Protein 2BSY (pdb70)

CATH classification: 2.70.40.10 (+1 more: 2.70.40.10)

InterPro domains:
  IPR029054 dUTPase-like [PF00692] (120-231)
  IPR033704 dUTPase, trimeric [cd07557] (34-106)
  IPR033704 dUTPase, trimeric [cd07557] (133-216)
  IPR034745 Deoxyuridine 5'-triphosphate nucleotidohydrolase [MF_04031] (1-250)
  IPR036157 dUTPase-like superfamily [G3DSA:2.70.40.10] (5-248)
  IPR036157 dUTPase-like superfamily [G3DSA:2.70.40.10] (113-218)
  IPR036157 dUTPase-like superfamily [SSF51283] (23-115)
  IPR036157 dUTPase-like superfamily [SSF51283] (122-252)

B-factor: mean 18.12, std 8.17, range [4.65, 57.46]

Sequence (249 aa):
CPHIRYAFQNDKLLLQQASVGRLTLVNKTTILLRPMKTTTVDLGLYARPPEGHGLMLWGSTSRPVTSHVGIIDPGYTGELRLILQNQRRYNSTLRPSELKIHLAAFRYATPQMGPINHPQYPGDVGLDVSLPKDLALFPHQTVSVTLTVPPPSIPHHRPTIFGRSGLAMQGILVKPCRWRRRGGVDVSLTNFSDQTVFLNKYRRFCQLVYLHKHHLTSFYSPHSDAGVLGPRSLFRWASCTFEEVPSLAM

Foldseek 3Di:
DEAKEKAFDDPQWDFPDFPQFKTKIWGQAKDKAAFQAKDKAFGLMFIADDPQKWKWKAKDFPWQKHWAIDIGFRVDLDTDMIIMFGLDNGMDMQGTRRMMMMMGMFGWDADDDVQWAHAPDPRGFWTFGWAAFKDKAAAQDKDKDKDFDDDDDDPQWWKKKGFDDVVSNQQKGWQIATQDHRIDIIMIGRRHNDTDIDGTGRRGITIGITRNVQWDQDDDPQWAQRRHHNRTIGGGDRYGYDYDNVSRD

Structure (mmCIF, N/CA/C/O backbone):
data_2BSY
#
_entry.id   2BSY
#
_cell.length_a   56.655
_cell.length_b   55.787
_cell.length_c   81.053
_cell.angle_alpha   90.00
_cell.angle_beta   90.00
_cell.angle_gamma   90.00
#
_symmetry.space_group_name_H-M   'P 21 21 21'
#
loop_
_entity.id
_entity.type
_entity.pdbx_description
1 polymer "DEOXYURIDINE 5'-TRIPHOSPHATE NUCLEOTIDOHYDROLASE"
2 non-polymer "2'-DEOXYURIDINE 5'-MONOPHOSPHATE"
3 non-polymer 'SULFATE ION'
4 water water
#
loop_
_atom_site.group_PDB
_atom_site.id
_atom_site.type_symbol
_atom_site.label_atom_id
_atom_site.label_alt_id
_atom_site.label_comp_id
_atom_site.label_asym_id
_atom_site.label_entity_id
_atom_site.label_seq_id
_atom_site.pdbx_PDB_ins_code
_atom_site.Cartn_x
_atom_site.Cartn_y
_atom_site.Cartn_z
_atom_site.occupancy
_atom_site.B_iso_or_equiv
_atom_site.auth_seq_id
_atom_site.auth_comp_id
_atom_site.auth_asym_id
_atom_site.auth_atom_id
_atom_site.pdbx_PDB_model_num
ATOM 1 N N . CYS A 1 4 ? 0.921 17.943 6.868 1.00 34.02 4 CYS A N 1
ATOM 2 C CA . CYS A 1 4 ? 2.387 18.031 7.121 1.00 33.42 4 CYS A CA 1
ATOM 3 C C . CYS A 1 4 ? 3.117 18.273 5.809 1.00 33.25 4 CYS A C 1
ATOM 4 O O . CYS A 1 4 ? 2.989 17.484 4.873 1.00 34.28 4 CYS A O 1
ATOM 7 N N . PRO A 1 5 ? 3.913 19.341 5.756 1.00 32.89 5 PRO A N 1
ATOM 8 C CA . PRO A 1 5 ? 4.741 19.650 4.610 1.00 32.10 5 PRO A CA 1
ATOM 9 C C . PRO A 1 5 ? 6.090 18.955 4.750 1.00 29.91 5 PRO A C 1
ATOM 10 O O . PRO A 1 5 ? 6.328 18.227 5.725 1.00 31.05 5 PRO A O 1
ATOM 14 N N . HIS A 1 6 ? 6.980 19.202 3.813 1.00 26.69 6 HIS A N 1
ATOM 15 C CA . HIS A 1 6 ? 8.079 18.292 3.584 1.00 23.47 6 HIS A CA 1
ATOM 16 C C . HIS A 1 6 ? 9.053 18.201 4.743 1.00 21.59 6 HIS A C 1
ATOM 17 O O . HIS A 1 6 ? 9.311 19.174 5.421 1.00 21.52 6 HIS A O 1
ATOM 24 N N . ILE A 1 7 ? 9.599 17.001 4.924 1.00 18.59 7 ILE A N 1
ATOM 25 C CA . ILE A 1 7 ? 10.816 16.781 5.676 1.00 16.85 7 ILE A CA 1
ATOM 26 C C . ILE A 1 7 ? 11.952 16.812 4.664 1.00 15.87 7 ILE A C 1
ATOM 27 O O . ILE A 1 7 ? 11.990 15.970 3.752 1.00 16.64 7 ILE A O 1
ATOM 32 N N . ARG A 1 8 ? 12.852 17.780 4.780 1.00 16.24 8 ARG A N 1
ATOM 33 C CA . ARG A 1 8 ? 13.965 17.913 3.875 1.00 16.99 8 ARG A CA 1
ATOM 34 C C . ARG A 1 8 ? 15.073 17.038 4.425 1.00 14.75 8 ARG A C 1
ATOM 35 O O . ARG A 1 8 ? 15.302 17.022 5.642 1.00 14.73 8 ARG A O 1
ATOM 43 N N . TYR A 1 9 ? 15.742 16.280 3.568 1.00 13.93 9 TYR A N 1
ATOM 44 C CA . TYR A 1 9 ? 16.799 15.412 4.040 1.00 14.00 9 TYR A CA 1
ATOM 45 C C . TYR A 1 9 ? 17.905 15.246 3.034 1.00 13.35 9 TYR A C 1
ATOM 46 O O . TYR A 1 9 ? 17.734 15.488 1.825 1.00 13.46 9 TYR A O 1
ATOM 55 N N . ALA A 1 10 ? 19.057 14.817 3.532 1.00 11.67 10 ALA A N 1
ATOM 56 C CA . ALA A 1 10 ? 20.138 14.337 2.693 1.00 12.46 10 ALA A CA 1
ATOM 57 C C . ALA A 1 10 ? 20.676 13.062 3.256 1.00 12.50 10 ALA A C 1
ATOM 58 O O . ALA A 1 10 ? 20.666 12.860 4.465 1.00 12.83 10 ALA A O 1
ATOM 60 N N . PHE A 1 11 ? 21.144 12.185 2.384 1.00 12.97 11 PHE A N 1
ATOM 61 C CA . PHE A 1 11 ? 21.638 10.866 2.803 1.00 13.20 11 PHE A CA 1
ATOM 62 C C . PHE A 1 11 ? 22.753 10.432 1.893 1.00 15.03 11 PHE A C 1
ATOM 63 O O . PHE A 1 11 ? 22.584 10.326 0.657 1.00 16.10 11 PHE A O 1
ATOM 71 N N . GLN A 1 12 ? 23.900 10.135 2.489 1.00 15.89 12 GLN A N 1
ATOM 72 C CA . GLN A 1 12 ? 24.962 9.536 1.737 1.00 17.20 12 GLN A CA 1
ATOM 73 C C . GLN A 1 12 ? 25.790 8.660 2.688 1.00 16.39 12 GLN A C 1
ATOM 74 O O . GLN A 1 12 ? 26.391 9.153 3.64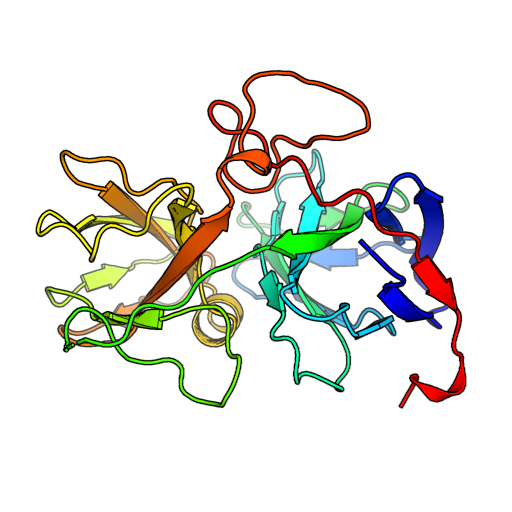2 1.00 17.85 12 GLN A O 1
ATOM 80 N N . ASN A 1 13 ? 25.765 7.365 2.438 1.00 16.34 13 ASN A N 1
ATOM 81 C CA . ASN A 1 13 ? 26.492 6.397 3.245 1.00 16.07 13 ASN A CA 1
ATOM 82 C C . ASN A 1 13 ? 26.504 5.081 2.481 1.00 16.29 13 ASN A C 1
ATOM 83 O O . ASN A 1 13 ? 25.480 4.405 2.390 1.00 16.76 13 ASN A O 1
ATOM 88 N N . ASP A 1 14 ? 27.645 4.695 1.931 1.00 17.31 14 ASP A N 1
ATOM 89 C CA . ASP A 1 14 ? 27.654 3.483 1.105 1.00 17.41 14 ASP A CA 1
ATOM 90 C C . ASP A 1 14 ? 27.563 2.181 1.907 1.00 17.08 14 ASP A C 1
ATOM 91 O O . ASP A 1 14 ? 27.457 1.112 1.314 1.00 18.71 14 ASP A O 1
ATOM 96 N N . LYS A 1 15 ? 27.574 2.256 3.250 1.00 15.91 15 LYS A N 1
ATOM 97 C CA . LYS A 1 15 ? 27.363 1.074 4.077 1.00 15.81 15 LYS A CA 1
ATOM 98 C C . LYS A 1 15 ? 25.891 0.839 4.450 1.00 13.75 15 LYS A C 1
ATOM 99 O O . LYS A 1 15 ? 25.564 -0.189 5.023 1.00 13.32 15 LYS A O 1
ATOM 105 N N . LEU A 1 16 ? 25.011 1.778 4.072 1.00 12.69 16 LEU A N 1
ATOM 106 C CA . LEU A 1 16 ? 23.583 1.667 4.356 1.00 12.00 16 LEU A CA 1
ATOM 107 C C . LEU A 1 16 ? 22.810 1.835 3.051 1.00 11.45 16 LEU A C 1
ATOM 108 O O . LEU A 1 16 ? 23.210 2.626 2.196 1.00 14.38 16 LEU A O 1
ATOM 113 N N . LEU A 1 17 ? 21.695 1.128 2.928 1.00 10.17 17 LEU A N 1
ATOM 114 C CA . LEU A 1 17 ? 20.807 1.260 1.785 1.00 11.11 17 LEU A CA 1
ATOM 115 C C . LEU A 1 17 ? 19.565 2.044 2.179 1.00 10.70 17 LEU A C 1
ATOM 116 O O . LEU A 1 17 ? 18.918 1.715 3.165 1.00 10.45 17 LEU A O 1
ATOM 121 N N . LEU A 1 18 ? 19.159 3.014 1.346 1.00 11.69 18 LEU A N 1
ATOM 122 C CA . LEU A 1 18 ? 17.836 3.598 1.473 1.00 12.40 18 LEU A CA 1
ATOM 123 C C . LEU A 1 18 ? 16.845 2.568 0.932 1.00 11.26 18 LEU A C 1
ATOM 124 O O . LEU A 1 18 ? 16.743 2.361 -0.263 1.00 13.05 18 LEU A O 1
ATOM 129 N N . GLN A 1 19 ? 16.117 1.910 1.829 1.00 9.90 19 GLN A N 1
ATOM 130 C CA . GLN A 1 19 ? 15.062 0.985 1.416 1.00 10.57 19 GLN A CA 1
ATOM 131 C C . GLN A 1 19 ? 13.916 1.758 0.784 1.00 10.23 19 GLN A C 1
ATOM 132 O O . GLN A 1 19 ? 13.442 1.408 -0.293 1.00 11.06 19 GLN A O 1
ATOM 138 N N . GLN A 1 20 ? 13.403 2.762 1.492 1.00 10.46 20 GLN A N 1
ATOM 139 C CA . GLN A 1 20 ? 12.256 3.519 0.976 1.00 11.55 20 GLN A CA 1
ATOM 140 C C . GLN A 1 20 ? 12.059 4.761 1.811 1.00 11.47 20 GLN A C 1
ATOM 141 O O . GLN A 1 20 ? 12.519 4.813 2.947 1.00 11.82 20 GLN A O 1
ATOM 151 N N . ALA A 1 21 ? 11.383 5.748 1.234 1.00 12.38 21 ALA A N 1
ATOM 152 C CA . ALA A 1 21 ? 10.895 6.924 1.954 1.00 13.63 21 ALA A CA 1
ATOM 153 C C . ALA A 1 21 ? 9.453 7.084 1.522 1.00 15.16 21 ALA A C 1
ATOM 154 O O . ALA A 1 21 ? 9.156 7.596 0.414 1.00 18.49 21 ALA A O 1
ATOM 156 N N . SER A 1 22 ? 8.582 6.520 2.335 1.00 15.66 22 SER A N 1
ATOM 157 C CA . SER A 1 22 ? 7.158 6.337 1.988 1.00 16.73 22 SER A CA 1
ATOM 158 C C . SER A 1 22 ? 6.260 6.616 3.169 1.00 16.87 22 SER A C 1
ATOM 159 O O . SER A 1 22 ? 6.601 6.345 4.315 1.00 15.67 22 SER A O 1
ATOM 162 N N . VAL A 1 23 ? 5.094 7.196 2.870 1.00 16.28 23 VAL A N 1
ATOM 163 C CA . VAL A 1 23 ? 4.114 7.541 3.882 1.00 15.91 23 VAL A CA 1
ATOM 164 C C . VAL A 1 23 ? 4.692 8.184 5.153 1.00 15.15 23 VAL A C 1
ATOM 165 O O . VAL A 1 23 ? 4.184 7.987 6.240 1.00 15.75 23 VAL A O 1
ATOM 169 N N . GLY A 1 24 ? 5.690 9.035 4.960 1.00 14.18 24 GLY A N 1
ATOM 170 C CA . GLY A 1 24 ? 6.241 9.813 6.048 1.00 13.70 24 GLY A CA 1
ATOM 171 C C . GLY A 1 24 ? 7.324 9.136 6.867 1.00 13.30 24 GLY A C 1
ATOM 172 O O . GLY A 1 24 ? 7.744 9.695 7.862 1.00 11.98 24 GLY A O 1
ATOM 173 N N . ARG A 1 25 ? 7.793 7.953 6.455 1.00 11.91 25 ARG A N 1
ATOM 174 C CA . ARG A 1 25 ? 8.881 7.273 7.178 1.00 10.78 25 ARG A CA 1
ATOM 175 C C . ARG A 1 25 ? 9.962 6.892 6.191 1.00 9.84 25 ARG A C 1
ATOM 176 O O . ARG A 1 25 ? 9.683 6.279 5.146 1.00 11.10 25 ARG A O 1
ATOM 184 N N . LEU A 1 26 ? 11.207 7.250 6.530 1.00 9.00 26 LEU A N 1
ATOM 185 C CA . LEU A 1 26 ? 12.389 6.868 5.792 1.00 9.57 26 LEU A CA 1
ATOM 186 C C . LEU A 1 26 ? 13.025 5.671 6.513 1.00 9.23 26 LEU A C 1
ATOM 187 O O . LEU A 1 26 ? 13.145 5.663 7.731 1.00 10.70 26 LEU A O 1
ATOM 192 N N . THR A 1 27 ? 13.391 4.655 5.729 1.00 8.74 27 THR A N 1
ATOM 193 C CA . THR A 1 27 ? 14.006 3.461 6.273 1.00 9.79 27 THR A CA 1
ATOM 194 C C . THR A 1 27 ? 15.285 3.123 5.577 1.00 9.82 27 THR A C 1
ATOM 195 O O . THR A 1 27 ? 15.305 3.029 4.357 1.00 10.47 27 THR A O 1
ATOM 199 N N . LEU A 1 28 ? 16.333 2.919 6.375 1.00 8.98 28 LEU A N 1
ATOM 200 C CA . LEU A 1 28 ? 17.651 2.474 5.921 1.00 9.68 28 LEU A CA 1
ATOM 201 C C . LEU A 1 28 ? 17.878 1.079 6.442 1.00 9.69 28 LEU A C 1
ATOM 202 O O . LEU A 1 28 ? 17.319 0.679 7.470 1.00 9.79 28 LEU A O 1
ATOM 207 N N . VAL A 1 29 ? 18.677 0.324 5.707 1.00 10.02 29 VAL A N 1
ATOM 208 C CA . VAL A 1 29 ? 19.085 -1.018 6.145 1.00 10.44 29 VAL A CA 1
ATOM 209 C C . VAL A 1 29 ? 20.585 -1.147 6.023 1.00 10.50 29 VAL A C 1
ATOM 210 O O . VAL A 1 29 ? 21.197 -0.534 5.181 1.00 11.26 29 VAL A O 1
ATOM 216 N N . ASN A 1 30 ? 21.189 -1.955 6.872 1.00 10.18 30 ASN A N 1
ATOM 217 C CA . ASN A 1 30 ? 22.639 -2.150 6.783 1.00 11.03 30 ASN A CA 1
ATOM 218 C C . ASN A 1 30 ? 23.043 -3.084 5.642 1.00 12.30 30 ASN A C 1
ATOM 219 O O . ASN A 1 30 ? 22.550 -4.205 5.532 1.00 13.22 30 ASN A O 1
ATOM 224 N N . LYS A 1 31 ? 23.999 -2.617 4.855 1.00 13.75 31 LYS A N 1
ATOM 225 C CA . LYS A 1 31 ? 24.556 -3.424 3.759 1.00 14.61 31 LYS A CA 1
ATOM 226 C C . LYS A 1 31 ? 25.742 -4.288 4.191 1.00 15.38 31 LYS A C 1
ATOM 227 O O . LYS A 1 31 ? 26.134 -5.213 3.454 1.00 17.47 31 LYS A O 1
ATOM 233 N N . THR A 1 32 ? 26.358 -3.929 5.314 1.00 15.63 32 THR A N 1
ATOM 234 C CA . THR A 1 32 ? 27.559 -4.608 5.811 1.00 15.98 32 THR A CA 1
ATOM 235 C C . THR A 1 32 ? 27.309 -5.090 7.223 1.00 15.64 32 THR A C 1
ATOM 236 O O . THR A 1 32 ? 26.391 -4.607 7.906 1.00 15.59 32 THR A O 1
ATOM 240 N N . THR A 1 33 ? 28.144 -6.005 7.694 1.00 16.69 33 THR A N 1
ATOM 241 C CA . THR A 1 33 ? 27.998 -6.559 9.033 1.00 16.39 33 THR A CA 1
ATOM 242 C C . THR A 1 33 ? 28.421 -5.485 10.028 1.00 16.14 33 THR A C 1
ATOM 243 O O . THR A 1 33 ? 29.460 -4.846 9.857 1.00 19.21 33 THR A O 1
ATOM 247 N N . ILE A 1 34 ? 27.622 -5.291 11.075 1.00 14.72 34 ILE A N 1
ATOM 248 C CA . ILE A 1 34 ? 27.930 -4.373 12.162 1.00 14.45 34 ILE A CA 1
ATOM 249 C C . ILE A 1 34 ? 28.179 -5.237 13.382 1.00 13.92 34 ILE A C 1
ATOM 250 O O . ILE A 1 34 ? 27.359 -6.040 13.764 1.00 14.35 34 ILE A O 1
ATOM 255 N N . LEU A 1 35 ? 29.375 -5.107 13.917 1.00 14.92 35 LEU A N 1
ATOM 256 C CA . LEU A 1 35 ? 29.797 -5.886 15.086 1.00 15.51 35 LEU A CA 1
ATOM 257 C C . LEU A 1 35 ? 29.515 -5.090 16.337 1.00 14.40 35 LEU A C 1
ATOM 258 O O . LEU A 1 35 ? 29.927 -3.928 16.456 1.00 16.54 35 LEU A O 1
ATOM 263 N N . LEU A 1 36 ? 28.842 -5.722 17.285 1.00 13.32 36 LEU A N 1
ATOM 264 C CA . LEU A 1 36 ? 28.644 -5.152 18.621 1.00 12.03 36 LEU A CA 1
ATOM 265 C C . LEU A 1 36 ? 29.451 -5.942 19.638 1.00 11.39 36 LEU A C 1
ATOM 266 O O . LEU A 1 36 ? 29.169 -7.106 19.916 1.00 11.58 36 LEU A O 1
ATOM 271 N N . ARG A 1 37 ? 30.440 -5.281 20.199 1.00 11.57 37 ARG A N 1
ATOM 272 C CA . ARG A 1 37 ? 31.226 -5.845 21.289 1.00 11.09 37 ARG A CA 1
ATOM 273 C C . ARG A 1 37 ? 30.361 -5.869 22.531 1.00 10.59 37 ARG A C 1
ATOM 274 O O . ARG A 1 37 ? 29.505 -4.989 22.700 1.00 11.74 37 ARG A O 1
ATOM 282 N N . PRO A 1 38 ? 30.557 -6.842 23.425 1.00 9.96 38 PRO A N 1
ATOM 283 C CA . PRO A 1 38 ? 29.762 -6.837 24.630 1.00 9.31 38 PRO A CA 1
ATOM 284 C C . PRO A 1 38 ? 30.242 -5.720 25.568 1.00 9.77 38 PRO A C 1
ATOM 285 O O . PRO A 1 38 ? 31.415 -5.348 25.585 1.00 10.29 38 PRO A O 1
ATOM 289 N N . MET A 1 39 ? 29.333 -5.225 26.374 1.00 10.43 39 MET A N 1
ATOM 290 C CA . MET A 1 39 ? 29.637 -4.266 27.424 1.00 11.38 39 MET A CA 1
ATOM 291 C C . MET A 1 39 ? 30.043 -2.870 26.943 1.00 10.44 39 MET A C 1
ATOM 292 O O . MET A 1 39 ? 30.521 -2.061 27.757 1.00 12.88 39 MET A O 1
ATOM 300 N N . LYS A 1 40 ? 29.849 -2.602 25.653 1.00 10.24 40 LYS A N 1
ATOM 301 C CA . LYS A 1 40 ? 30.323 -1.412 24.981 1.00 11.21 40 LYS A CA 1
ATOM 302 C C . LYS A 1 40 ? 29.212 -0.841 24.105 1.00 10.69 40 LYS A C 1
ATOM 303 O O . LYS A 1 40 ? 28.378 -1.578 23.605 1.00 11.75 40 LYS A O 1
ATOM 309 N N . THR A 1 41 ? 29.256 0.461 23.886 1.00 10.18 41 THR A N 1
ATOM 310 C CA . THR A 1 41 ? 28.344 1.106 22.965 1.00 10.24 41 THR A CA 1
ATOM 311 C C . THR A 1 41 ? 28.819 0.978 21.528 1.00 10.52 41 THR A C 1
ATOM 312 O O . THR A 1 41 ? 30.000 1.149 21.262 1.00 11.26 41 THR A O 1
ATOM 316 N N . THR A 1 42 ? 27.876 0.719 20.619 1.00 10.20 42 THR A N 1
ATOM 317 C CA . THR A 1 42 ? 28.133 0.767 19.191 1.00 10.75 42 THR A CA 1
ATOM 318 C C . THR A 1 42 ? 27.308 1.895 18.593 1.00 10.78 42 THR A C 1
ATOM 319 O O . THR A 1 42 ? 26.109 1.894 18.718 1.00 11.94 42 THR A O 1
ATOM 323 N N . THR A 1 43 ? 27.979 2.844 17.943 1.00 10.50 43 THR A N 1
ATOM 324 C CA . THR A 1 43 ? 27.297 3.954 17.307 1.00 12.30 43 THR A CA 1
ATOM 325 C C . THR A 1 43 ? 27.396 3.792 15.787 1.00 12.36 43 THR A C 1
ATOM 326 O O . THR A 1 43 ? 28.484 3.444 15.238 1.00 16.20 43 THR A O 1
ATOM 332 N N . VAL A 1 44 ? 26.283 4.010 15.111 1.00 10.85 44 VAL A N 1
ATOM 333 C CA . VAL A 1 44 ? 26.274 3.986 13.660 1.00 11.63 44 VAL A CA 1
ATOM 334 C C . VAL A 1 44 ? 26.112 5.440 13.201 1.00 11.15 44 VAL A C 1
ATOM 335 O O . VAL A 1 44 ? 25.110 6.125 13.496 1.00 10.69 44 VAL A O 1
ATOM 339 N N . ASP A 1 45 ? 27.135 5.922 12.503 1.00 12.04 45 ASP A N 1
ATOM 340 C CA . ASP A 1 45 ? 27.091 7.257 11.902 1.00 12.15 45 ASP A CA 1
ATOM 341 C C . ASP A 1 45 ? 26.291 7.118 10.604 1.00 11.31 45 ASP A C 1
ATOM 342 O O . ASP A 1 45 ? 26.758 6.483 9.656 1.00 13.85 45 ASP A O 1
ATOM 347 N N . LEU A 1 46 ? 25.108 7.730 10.536 1.00 10.10 46 LEU A N 1
ATOM 348 C CA . LEU A 1 46 ? 24.163 7.390 9.473 1.00 9.90 46 LEU A CA 1
ATOM 349 C C . LEU A 1 46 ? 24.446 8.095 8.169 1.00 10.77 46 LEU A C 1
ATOM 350 O O . LEU A 1 46 ? 24.021 7.607 7.134 1.00 11.76 46 LEU A O 1
ATOM 355 N N . GLY A 1 47 ? 25.142 9.232 8.175 1.00 10.70 47 GLY A N 1
ATOM 356 C CA . GLY A 1 47 ? 25.293 9.960 6.919 1.00 10.53 47 GLY A CA 1
ATOM 357 C C . GLY A 1 47 ? 23.964 10.557 6.497 1.00 10.72 47 GLY A C 1
ATOM 358 O O . GLY A 1 47 ? 23.760 10.879 5.331 1.00 13.20 47 GLY A O 1
ATOM 359 N N . LEU A 1 48 ? 23.107 10.771 7.485 1.00 10.12 48 LEU A N 1
ATOM 360 C CA . LEU A 1 48 ? 21.745 11.240 7.310 1.00 10.73 48 LEU A CA 1
ATOM 361 C C . LEU A 1 48 ? 21.554 12.575 8.038 1.00 10.11 48 LEU A C 1
ATOM 362 O O . LEU A 1 48 ? 21.935 12.712 9.192 1.00 10.73 48 LEU A O 1
ATOM 367 N N . TYR A 1 49 ? 20.932 13.519 7.343 1.00 11.01 49 TYR A N 1
ATOM 368 C CA . TYR A 1 49 ? 20.678 14.869 7.812 1.00 11.12 49 TYR A CA 1
ATOM 369 C C . TYR A 1 49 ? 19.217 15.148 7.488 1.00 10.86 49 TYR A C 1
ATOM 370 O O . TYR A 1 49 ? 18.752 14.800 6.412 1.00 12.02 49 TYR A O 1
ATOM 379 N N . ALA A 1 50 ? 18.487 15.768 8.395 1.00 11.63 50 ALA A N 1
ATOM 380 C CA . ALA A 1 50 ? 17.097 16.047 8.164 1.00 12.74 50 ALA A CA 1
ATOM 381 C C . ALA A 1 50 ? 16.554 17.231 8.931 1.00 13.61 50 ALA A C 1
ATOM 382 O O . ALA A 1 50 ? 16.981 17.499 10.037 1.00 15.08 50 ALA A O 1
ATOM 384 N N . ARG A 1 51 ? 15.544 17.884 8.362 1.00 14.77 51 ARG A N 1
ATOM 385 C CA . ARG A 1 51 ? 14.912 19.052 8.962 1.00 17.85 51 ARG A CA 1
ATOM 386 C C . ARG A 1 51 ? 13.390 18.867 8.900 1.00 18.42 51 ARG A C 1
ATOM 387 O O . ARG A 1 51 ? 12.840 18.705 7.839 1.00 19.74 51 ARG A O 1
ATOM 395 N N . PRO A 1 52 ? 12.715 18.865 10.028 1.00 19.86 52 PRO A N 1
ATOM 396 C CA . PRO A 1 52 ? 11.250 18.715 10.019 1.00 20.41 52 PRO A CA 1
ATOM 397 C C . PRO A 1 52 ? 10.502 19.996 9.726 1.00 21.43 52 PRO A C 1
ATOM 398 O O . PRO A 1 52 ? 11.065 21.096 9.919 1.00 22.70 52 PRO A O 1
ATOM 402 N N . PRO A 1 53 ? 9.248 19.879 9.252 1.00 21.97 53 PRO A N 1
ATOM 403 C CA . PRO A 1 53 ? 8.496 21.083 9.059 1.00 22.80 53 PRO A CA 1
ATOM 404 C C . PRO A 1 53 ? 8.041 21.636 10.381 1.00 22.29 53 PRO A C 1
ATOM 405 O O . PRO A 1 53 ? 8.123 20.969 11.446 1.00 21.55 53 PRO A O 1
ATOM 409 N N . GLU A 1 54 ? 7.572 22.867 10.296 1.00 22.33 54 GLU A N 1
ATOM 410 C CA . GLU A 1 54 ? 7.078 23.619 11.431 1.00 20.95 54 GLU A CA 1
ATOM 411 C C . GLU A 1 54 ? 6.168 22.746 12.291 1.00 19.16 54 GLU A C 1
ATOM 412 O O . GLU A 1 54 ? 5.309 22.034 11.767 1.00 18.61 54 GLU A O 1
ATOM 418 N N . GLY A 1 55 ? 6.365 22.834 13.605 1.00 16.53 55 GLY A N 1
ATOM 419 C CA . GLY A 1 55 ? 5.507 22.204 14.581 1.00 16.54 55 GLY A CA 1
ATOM 420 C C . GLY A 1 55 ? 5.858 20.766 14.862 1.00 15.20 55 GLY A C 1
ATOM 421 O O . GLY A 1 55 ? 5.239 20.135 15.721 1.00 15.28 55 GLY A O 1
ATOM 422 N N . HIS A 1 56 ? 6.874 20.266 14.171 1.00 14.43 56 HIS A N 1
ATOM 423 C CA . HIS A 1 56 ? 7.237 18.829 14.297 1.00 13.35 56 HIS A CA 1
ATOM 424 C C . HIS A 1 56 ? 8.671 18.629 14.772 1.00 12.92 56 HIS A C 1
ATOM 425 O O . HIS A 1 56 ? 9.533 19.476 14.490 1.00 13.32 56 HIS A O 1
ATOM 432 N N . GLY A 1 57 ? 8.896 17.523 15.490 1.00 11.63 57 GLY A N 1
ATOM 433 C CA . GLY A 1 57 ? 10.214 16.941 15.650 1.00 10.90 57 GLY A CA 1
ATOM 434 C C . GLY A 1 57 ? 10.350 15.690 14.825 1.00 9.91 57 GLY A C 1
ATOM 435 O O . GLY A 1 57 ? 9.396 15.289 14.163 1.00 10.50 57 GLY A O 1
ATOM 436 N N . LEU A 1 58 ? 11.512 15.050 14.925 1.00 10.01 58 LEU A N 1
ATOM 437 C CA . LEU A 1 58 ? 11.733 13.756 14.270 1.00 9.55 58 LEU A CA 1
ATOM 438 C C . LEU A 1 58 ? 12.078 12.689 15.308 1.00 8.45 58 LEU A C 1
ATOM 439 O O . LEU A 1 58 ? 12.680 12.982 16.350 1.00 9.46 58 LEU A O 1
ATOM 444 N N . MET A 1 59 ? 11.659 11.478 14.994 1.00 8.99 59 MET A N 1
ATOM 445 C CA . MET A 1 59 ? 11.906 10.310 15.809 1.00 9.15 59 MET A CA 1
ATOM 446 C C . MET A 1 59 ? 12.797 9.386 14.995 1.00 8.25 59 MET A C 1
ATOM 447 O O . MET A 1 59 ? 12.497 9.100 13.844 1.00 9.62 59 MET A O 1
ATOM 455 N N . LEU A 1 60 ? 13.875 8.898 15.632 1.00 7.96 60 LEU A N 1
ATOM 456 C CA . LEU A 1 60 ? 14.875 8.024 15.031 1.00 8.14 60 LEU A CA 1
ATOM 457 C C . LEU A 1 60 ? 14.948 6.742 15.848 1.00 7.53 60 LEU A C 1
ATOM 458 O O . LEU A 1 60 ? 15.128 6.775 17.047 1.00 8.98 60 LEU A O 1
ATOM 463 N N . TRP A 1 61 ? 14.739 5.604 15.211 1.00 8.17 61 TRP A N 1
ATOM 464 C CA . TRP A 1 61 ? 14.791 4.353 15.947 1.00 8.88 61 TRP A CA 1
ATOM 465 C C . TRP A 1 61 ? 15.281 3.205 15.100 1.00 9.31 61 TRP A C 1
ATOM 466 O O . TRP A 1 61 ? 15.174 3.229 13.886 1.00 11.35 61 TRP A O 1
ATOM 477 N N . GLY A 1 62 ? 15.761 2.189 15.769 1.00 9.63 62 GLY A N 1
ATOM 478 C CA . GLY A 1 62 ? 16.238 0.978 15.087 1.00 9.21 62 GLY A CA 1
ATOM 479 C C . GLY A 1 62 ? 15.314 -0.193 15.389 1.00 10.31 62 GLY A C 1
ATOM 480 O O . GLY A 1 62 ? 14.643 -0.233 16.425 1.00 12.59 62 GLY A O 1
ATOM 481 N N . SER A 1 63 ? 15.274 -1.151 14.471 1.00 10.27 63 SER A N 1
ATOM 482 C CA . SER A 1 63 ? 14.491 -2.371 14.639 1.00 12.08 63 SER A CA 1
ATOM 483 C C . SER A 1 63 ? 15.339 -3.549 14.183 1.00 10.58 63 SER A C 1
ATOM 484 O O . SER A 1 63 ? 15.921 -3.515 13.122 1.00 11.74 63 SER A O 1
ATOM 488 N N . THR A 1 64 ? 15.379 -4.593 15.001 1.00 11.19 64 THR A N 1
ATOM 489 C CA . THR A 1 64 ? 16.071 -5.836 14.656 1.00 12.84 64 THR A CA 1
ATOM 490 C C . THR A 1 64 ? 15.502 -6.985 15.487 1.00 12.21 64 THR A C 1
ATOM 491 O O . THR A 1 64 ? 15.014 -6.758 16.583 1.00 14.57 64 THR A O 1
ATOM 495 N N . SER A 1 65 ? 15.618 -8.210 14.962 1.00 13.57 65 SER A N 1
ATOM 496 C CA . SER A 1 65 ? 15.225 -9.389 15.726 1.00 13.74 65 SER A CA 1
ATOM 497 C C . SER A 1 65 ? 16.421 -9.956 16.458 1.00 14.53 65 SER A C 1
ATOM 498 O O . SER A 1 65 ? 16.274 -10.866 17.245 1.00 16.14 65 SER A O 1
ATOM 501 N N . ARG A 1 66 ? 17.594 -9.367 16.254 1.00 13.39 66 ARG A N 1
ATOM 502 C CA . ARG A 1 66 ? 18.796 -9.800 16.949 1.00 12.52 66 ARG A CA 1
ATOM 503 C C . ARG A 1 66 ? 18.836 -9.240 18.381 1.00 12.29 66 ARG A C 1
ATOM 504 O O . ARG A 1 66 ? 18.106 -8.336 18.699 1.00 12.91 66 ARG A O 1
ATOM 518 N N . PRO A 1 67 ? 19.698 -9.774 19.243 1.00 12.37 67 PRO A N 1
ATOM 519 C CA . PRO A 1 67 ? 19.750 -9.379 20.667 1.00 11.33 67 PRO A CA 1
ATOM 520 C C . PRO A 1 67 ? 20.534 -8.047 20.885 1.00 12.09 67 PRO A C 1
ATOM 521 O O . PRO A 1 67 ? 21.571 -7.994 21.532 1.00 11.72 67 PRO A O 1
ATOM 525 N N . VAL A 1 68 ? 19.987 -7.008 20.279 1.00 11.64 68 VAL A N 1
ATOM 526 C CA . VAL A 1 68 ? 20.571 -5.669 20.251 1.00 11.55 68 VAL A CA 1
ATOM 527 C C . VAL A 1 68 ? 19.433 -4.704 20.574 1.00 11.58 68 VAL A C 1
ATOM 528 O O . VAL A 1 68 ? 18.327 -4.876 20.059 1.00 14.07 68 VAL A O 1
ATOM 532 N N . THR A 1 69 ? 19.683 -3.718 21.435 1.00 10.30 69 THR A N 1
ATOM 533 C CA . THR A 1 69 ? 18.677 -2.687 21.773 1.00 10.93 69 THR A CA 1
ATOM 534 C C . THR A 1 69 ? 19.190 -1.351 21.264 1.00 9.85 69 THR A C 1
ATOM 535 O O . THR A 1 69 ? 20.344 -1.005 21.457 1.00 10.17 69 THR A O 1
ATOM 539 N N . SER A 1 70 ? 18.324 -0.587 20.623 1.00 10.33 70 SER A N 1
ATOM 540 C CA . SER A 1 70 ? 18.747 0.698 20.146 1.00 10.17 70 SER A CA 1
ATOM 541 C C . SER A 1 70 ? 18.083 1.794 20.963 1.00 8.76 70 SER A C 1
ATOM 542 O O . SER A 1 70 ? 16.930 1.680 21.369 1.00 9.44 70 SER A O 1
ATOM 546 N N . HIS A 1 71 ? 18.854 2.854 21.204 1.00 7.04 71 HIS A N 1
ATOM 547 C CA . HIS A 1 71 ? 18.301 4.057 21.748 1.00 7.38 71 HIS A CA 1
ATOM 548 C C . HIS A 1 71 ? 17.244 4.609 20.796 1.00 7.79 71 HIS A C 1
ATOM 549 O O . HIS A 1 71 ? 17.468 4.641 19.593 1.00 8.31 71 HIS A O 1
ATOM 556 N N . VAL A 1 72 ? 16.114 5.096 21.328 1.00 7.33 72 VAL A N 1
ATOM 557 C CA . VAL A 1 72 ? 15.108 5.820 20.517 1.00 8.37 72 VAL A CA 1
ATOM 558 C C . VAL A 1 72 ? 15.431 7.293 20.644 1.00 7.82 72 VAL A C 1
ATOM 559 O O . VAL A 1 72 ? 15.411 7.854 21.740 1.00 9.22 72 VAL A O 1
ATOM 563 N N . GLY A 1 73 ? 15.781 7.920 19.527 1.00 8.43 73 GLY A N 1
ATOM 564 C CA . GLY A 1 73 ? 16.275 9.304 19.517 1.00 9.00 73 GLY A CA 1
ATOM 565 C C . GLY A 1 73 ? 15.211 10.321 19.161 1.00 8.55 73 GLY A C 1
ATOM 566 O O . GLY A 1 73 ? 14.471 10.149 18.209 1.00 9.71 73 GLY A O 1
ATOM 567 N N . ILE A 1 74 ? 15.162 11.392 19.947 1.00 9.11 74 ILE A N 1
ATOM 568 C CA . ILE A 1 74 ? 14.294 12.549 19.727 1.00 9.47 74 ILE A CA 1
ATOM 569 C C . ILE A 1 74 ? 15.201 13.591 19.074 1.00 9.35 74 ILE A C 1
ATOM 570 O O . ILE A 1 74 ? 16.197 13.981 19.647 1.00 10.34 74 ILE A O 1
ATOM 575 N N . ILE A 1 75 ? 14.833 14.016 17.869 1.00 9.97 75 ILE A N 1
ATOM 576 C CA . ILE A 1 75 ? 15.640 14.918 17.076 1.00 10.15 75 ILE A CA 1
ATOM 577 C C . ILE A 1 75 ? 14.971 16.291 17.119 1.00 11.06 75 ILE A C 1
ATOM 578 O O . ILE A 1 75 ? 13.819 16.452 16.706 1.00 11.40 75 ILE A O 1
ATOM 583 N N . ASP A 1 76 ? 15.717 17.263 17.614 1.00 11.28 76 ASP A N 1
ATOM 584 C CA . ASP A 1 76 ? 15.183 18.598 17.786 1.00 11.91 76 ASP A CA 1
ATOM 585 C C . ASP A 1 76 ? 15.125 19.326 16.465 1.00 11.99 76 ASP A C 1
ATOM 586 O O . ASP A 1 76 ? 15.963 19.120 15.592 1.00 12.13 76 ASP A O 1
ATOM 591 N N . PRO A 1 77 ? 14.118 20.192 16.314 1.00 12.58 77 PRO A N 1
ATOM 592 C CA . PRO A 1 77 ? 13.913 20.815 15.029 1.00 14.42 77 PRO A CA 1
ATOM 593 C C . PRO A 1 77 ? 15.063 21.704 14.568 1.00 14.65 77 PRO A C 1
ATOM 594 O O . PRO A 1 77 ? 15.238 21.885 13.355 1.00 16.33 77 PRO A O 1
ATOM 598 N N . GLY A 1 78 ? 15.847 22.238 15.482 1.00 13.79 78 GLY A N 1
ATOM 599 C CA . GLY A 1 78 ? 16.990 23.083 15.071 1.00 13.92 78 GLY A CA 1
ATOM 600 C C . GLY A 1 78 ? 18.272 22.296 14.780 1.00 13.13 78 GLY A C 1
ATOM 601 O O . GLY A 1 78 ? 19.318 22.864 14.434 1.00 13.81 78 GLY A O 1
ATOM 602 N N . TYR A 1 79 ? 18.214 20.973 14.914 1.00 11.77 79 TYR A N 1
ATOM 603 C CA . TYR A 1 79 ? 19.415 20.155 14.741 1.00 10.97 79 TYR A CA 1
ATOM 604 C C . TYR A 1 79 ? 19.760 20.008 13.274 1.00 11.79 79 TYR A C 1
ATOM 605 O O . TYR A 1 79 ? 19.022 19.421 12.483 1.00 13.24 79 TYR A O 1
ATOM 614 N N . THR A 1 80 ? 20.932 20.527 12.925 1.00 10.40 80 THR A N 1
ATOM 615 C CA . THR A 1 80 ? 21.439 20.473 11.558 1.00 10.21 80 THR A CA 1
ATOM 616 C C . THR A 1 80 ? 22.694 19.598 11.407 1.00 9.86 80 THR A C 1
ATOM 617 O O . THR A 1 80 ? 23.278 19.546 10.318 1.00 11.63 80 THR A O 1
ATOM 621 N N . GLY A 1 81 ? 23.052 18.854 12.461 1.00 9.11 81 GLY A N 1
ATOM 622 C CA . GLY A 1 81 ? 24.157 17.903 12.399 1.00 8.66 81 GLY A CA 1
ATOM 623 C C . GLY A 1 81 ? 23.748 16.563 11.813 1.00 8.93 81 GLY A C 1
ATOM 624 O O . GLY A 1 81 ? 22.639 16.383 11.310 1.00 9.87 81 GLY A O 1
ATOM 625 N N . GLU A 1 82 ? 24.697 15.649 11.879 1.00 8.72 82 GLU A N 1
ATOM 626 C CA . GLU A 1 82 ? 24.525 14.289 11.402 1.00 8.62 82 GLU A CA 1
ATOM 627 C C . GLU A 1 82 ? 23.737 13.466 12.399 1.00 8.72 82 GLU A C 1
ATOM 628 O O . GLU A 1 82 ? 23.944 13.601 13.580 1.00 9.75 82 GLU A O 1
ATOM 634 N N . LEU A 1 83 ? 22.842 12.604 11.925 1.00 7.90 83 LEU A N 1
ATOM 635 C CA . LEU A 1 83 ? 22.116 11.712 12.795 1.00 8.34 83 LEU A CA 1
ATOM 636 C C . LEU A 1 83 ? 22.918 10.444 13.047 1.00 7.76 83 LEU A C 1
ATOM 637 O O . LEU A 1 83 ? 23.596 9.929 12.148 1.00 8.93 83 LEU A O 1
ATOM 645 N N . ARG A 1 84 ? 22.868 9.976 14.297 1.00 8.12 84 ARG A N 1
ATOM 646 C CA . ARG A 1 84 ? 23.582 8.749 14.717 1.00 8.79 84 ARG A CA 1
ATOM 647 C C . ARG A 1 84 ? 22.592 7.812 15.420 1.00 8.50 84 ARG A C 1
ATOM 648 O O . ARG A 1 84 ? 21.718 8.286 16.143 1.00 8.18 84 ARG A O 1
ATOM 662 N N . LEU A 1 85 ? 22.787 6.497 15.222 1.00 8.49 85 LEU A N 1
ATOM 663 C CA . LEU A 1 85 ? 22.006 5.499 15.908 1.00 8.57 85 LEU A CA 1
ATOM 664 C C . LEU A 1 85 ? 22.910 4.849 16.958 1.00 8.65 85 LEU A C 1
ATOM 665 O O . LEU A 1 85 ? 24.028 4.439 16.647 1.00 10.24 85 LEU A O 1
ATOM 670 N N . ILE A 1 86 ? 22.429 4.830 18.197 1.00 7.82 86 ILE A N 1
ATOM 671 C CA . ILE A 1 86 ? 23.175 4.314 19.353 1.00 7.86 86 ILE A CA 1
ATOM 672 C C . ILE A 1 86 ? 22.639 2.936 19.714 1.00 7.78 86 ILE A C 1
ATOM 673 O O . ILE A 1 86 ? 21.475 2.788 20.029 1.00 8.52 86 ILE A O 1
ATOM 678 N N . LEU A 1 87 ? 23.523 1.945 19.683 1.00 7.88 87 LEU A N 1
ATOM 679 C CA . LEU A 1 87 ? 23.141 0.543 19.898 1.00 7.77 87 LEU A CA 1
ATOM 680 C C . LEU A 1 87 ? 23.860 -0.042 21.094 1.00 7.70 87 LEU A C 1
ATOM 681 O O . LEU A 1 87 ? 25.002 0.323 21.395 1.00 7.86 87 LEU A O 1
ATOM 686 N N . GLN A 1 88 ? 23.170 -0.974 21.750 1.00 7.60 88 GLN A N 1
ATOM 687 C CA . GLN A 1 88 ? 23.762 -1.747 22.862 1.00 8.02 88 GLN A CA 1
ATOM 688 C C . GLN A 1 88 ? 23.508 -3.234 22.649 1.00 8.84 88 GLN A C 1
ATOM 689 O O . GLN A 1 88 ? 22.501 -3.650 22.049 1.00 9.06 88 GLN A O 1
ATOM 695 N N . ASN A 1 89 ? 24.456 -4.013 23.143 1.00 8.65 89 ASN A N 1
ATOM 696 C CA . ASN A 1 89 ? 24.455 -5.475 23.024 1.00 8.96 89 ASN A CA 1
ATOM 697 C C . ASN A 1 89 ? 23.786 -6.073 24.238 1.00 8.27 89 ASN A C 1
ATOM 698 O O . ASN A 1 89 ? 24.174 -5.796 25.358 1.00 9.24 89 ASN A O 1
ATOM 703 N N . GLN A 1 90 ? 22.723 -6.865 24.032 1.00 8.50 90 GLN A N 1
ATOM 704 C CA . GLN A 1 90 ? 22.093 -7.520 25.152 1.00 9.58 90 GLN A CA 1
ATOM 705 C C . GLN A 1 90 ? 22.907 -8.691 25.710 1.00 10.51 90 GLN A C 1
ATOM 706 O O . GLN A 1 90 ? 22.619 -9.164 26.809 1.00 12.79 90 GLN A O 1
ATOM 712 N N . ARG A 1 91 ? 23.862 -9.167 24.934 1.00 10.22 91 ARG A N 1
ATOM 713 C CA . ARG A 1 91 ? 24.595 -10.375 25.309 1.00 10.84 91 ARG A CA 1
ATOM 714 C C . ARG A 1 91 ? 25.939 -10.028 25.955 1.00 10.64 91 ARG A C 1
ATOM 715 O O . ARG A 1 91 ? 26.436 -8.926 25.835 1.00 11.38 91 ARG A O 1
ATOM 729 N N . ARG A 1 92 ? 26.553 -11.041 26.561 1.00 10.34 92 ARG A N 1
ATOM 730 C CA . ARG A 1 92 ? 27.874 -10.912 27.127 1.00 10.92 92 ARG A CA 1
ATOM 731 C C . ARG A 1 92 ? 28.994 -11.411 26.197 1.00 10.26 92 ARG A C 1
ATOM 732 O O . ARG A 1 92 ? 30.157 -11.489 26.608 1.00 10.18 92 ARG A O 1
ATOM 740 N N . TYR A 1 93 ? 28.647 -11.672 24.932 1.00 10.80 93 TYR A N 1
ATOM 741 C CA . TYR A 1 93 ? 29.605 -11.986 23.889 1.00 11.21 93 TYR A CA 1
ATOM 742 C C . TYR A 1 93 ? 29.322 -11.100 22.694 1.00 10.74 93 TYR A C 1
ATOM 743 O O . TYR A 1 93 ? 28.287 -10.413 22.657 1.00 11.05 93 TYR A O 1
ATOM 759 N N . ASN A 1 94 ? 30.234 -11.091 21.732 1.00 10.85 94 ASN A N 1
ATOM 760 C CA . ASN A 1 94 ? 30.030 -10.344 20.502 1.00 11.40 94 ASN A CA 1
ATOM 761 C C . ASN A 1 94 ? 28.690 -10.741 19.887 1.00 12.05 94 ASN A C 1
ATOM 762 O O . ASN A 1 94 ? 28.343 -11.931 19.842 1.00 13.85 94 ASN A O 1
ATOM 767 N N . SER A 1 95 ? 27.940 -9.730 19.411 1.00 11.84 95 SER A N 1
ATOM 768 C CA . SER A 1 95 ? 26.736 -9.922 18.623 1.00 12.38 95 SER A CA 1
ATOM 769 C C . SER A 1 95 ? 26.907 -9.214 17.295 1.00 13.37 95 SER A C 1
ATOM 770 O O . SER A 1 95 ? 27.380 -8.104 17.250 1.00 15.95 95 SER A O 1
ATOM 773 N N . THR A 1 96 ? 26.543 -9.878 16.210 1.00 14.14 96 THR A N 1
ATOM 774 C CA . THR A 1 96 ? 26.658 -9.254 14.890 1.00 14.03 96 THR A CA 1
ATOM 775 C C . THR A 1 96 ? 25.271 -9.001 14.291 1.00 14.17 96 THR A C 1
ATOM 776 O O . THR A 1 96 ? 24.317 -9.751 14.492 1.00 16.62 96 THR A O 1
ATOM 782 N N . LEU A 1 97 ? 25.170 -7.886 13.600 1.00 12.71 97 LEU A N 1
ATOM 783 C CA . LEU A 1 97 ? 24.048 -7.605 12.735 1.00 13.04 97 LEU A CA 1
ATOM 784 C C . LEU A 1 97 ? 24.540 -7.840 11.311 1.00 13.83 97 LEU A C 1
ATOM 785 O O . LEU A 1 97 ? 25.291 -7.052 10.762 1.00 14.21 97 LEU A O 1
ATOM 790 N N . ARG A 1 98 ? 24.116 -8.960 10.749 1.00 14.20 98 ARG A N 1
ATOM 791 C CA . ARG A 1 98 ? 24.473 -9.313 9.370 1.00 15.25 98 ARG A CA 1
ATOM 792 C C . ARG A 1 98 ? 23.730 -8.378 8.449 1.00 14.83 98 ARG A C 1
ATOM 793 O O . ARG A 1 98 ? 22.774 -7.721 8.865 1.00 14.37 98 ARG A O 1
ATOM 801 N N . PRO A 1 99 ? 24.137 -8.298 7.181 1.00 15.25 99 PRO A N 1
ATOM 802 C CA . PRO A 1 99 ? 23.431 -7.410 6.292 1.00 15.48 99 PRO A CA 1
ATOM 803 C C . PRO A 1 99 ? 21.919 -7.653 6.296 1.00 15.31 99 PRO A C 1
ATOM 804 O O . PRO A 1 99 ? 21.433 -8.785 6.332 1.00 17.34 99 PRO A O 1
ATOM 808 N N . SER A 1 100 ? 21.196 -6.548 6.300 1.00 15.01 100 SER A N 1
ATOM 809 C CA . SER A 1 100 ? 19.769 -6.528 6.302 1.00 15.53 100 SER A CA 1
ATOM 810 C C . SER A 1 100 ? 19.112 -6.763 7.657 1.00 14.39 100 SER A C 1
ATOM 811 O O . SER A 1 100 ? 17.879 -6.666 7.765 1.00 14.87 100 SER A O 1
ATOM 815 N N . GLU A 1 101 ? 19.899 -7.074 8.698 1.00 12.55 101 GLU A N 1
ATOM 816 C CA . GLU A 1 101 ? 19.311 -7.393 9.993 1.00 13.41 101 GLU A CA 1
ATOM 817 C C . GLU A 1 101 ? 18.927 -6.157 10.808 1.00 12.73 101 GLU A C 1
ATOM 818 O O . GLU A 1 101 ? 18.157 -6.265 11.731 1.00 12.27 101 GLU A O 1
ATOM 824 N N . LEU A 1 102 ? 19.458 -4.997 10.439 1.00 11.08 102 LEU A N 1
ATOM 825 C CA . LEU A 1 102 ? 19.148 -3.737 11.135 1.00 10.36 102 LEU A CA 1
ATOM 826 C C . LEU A 1 102 ? 18.402 -2.804 10.199 1.00 10.28 102 LEU A C 1
ATOM 827 O O . LEU A 1 102 ? 18.874 -2.534 9.089 1.00 10.49 102 LEU A O 1
ATOM 832 N N . LYS A 1 103 ? 17.223 -2.386 10.648 1.00 10.53 103 LYS A N 1
ATOM 833 C CA . LYS A 1 103 ? 16.455 -1.354 9.996 1.00 10.52 103 LYS A CA 1
ATOM 834 C C . LYS A 1 103 ? 16.540 -0.107 10.861 1.00 9.63 103 LYS A C 1
ATOM 835 O O . LYS A 1 103 ? 16.494 -0.188 12.087 1.00 10.46 103 LYS A O 1
ATOM 845 N N . ILE A 1 104 ? 16.640 1.037 10.201 1.00 9.49 104 ILE A N 1
ATOM 846 C CA . ILE A 1 104 ? 16.766 2.325 10.858 1.00 8.75 104 ILE A CA 1
ATOM 847 C C . ILE A 1 104 ? 15.684 3.215 10.282 1.00 8.38 104 ILE A C 1
ATOM 848 O O . ILE A 1 104 ? 15.623 3.377 9.065 1.00 10.35 104 ILE A O 1
ATOM 853 N N . HIS A 1 105 ? 14.840 3.786 11.146 1.00 8.23 105 HIS A N 1
ATOM 854 C CA . HIS A 1 105 ? 13.661 4.529 10.739 1.00 8.47 105 HIS A CA 1
ATOM 855 C C . HIS A 1 105 ? 13.718 5.958 11.233 1.00 7.94 105 HIS A C 1
ATOM 856 O O . HIS A 1 105 ? 14.194 6.218 12.334 1.00 8.84 105 HIS A O 1
ATOM 863 N N . LEU A 1 106 ? 13.227 6.863 10.393 1.00 8.55 106 LEU A N 1
ATOM 864 C CA . LEU A 1 106 ? 13.095 8.288 10.724 1.00 9.05 106 LEU A CA 1
ATOM 865 C C . LEU A 1 106 ? 11.713 8.760 10.279 1.00 8.55 106 LEU A C 1
ATOM 866 O O . LEU A 1 106 ? 11.309 8.525 9.142 1.00 8.59 106 LEU A O 1
ATOM 871 N N . ALA A 1 107 ? 11.010 9.463 11.171 1.00 8.22 107 ALA A N 1
ATOM 872 C CA . ALA A 1 107 ? 9.684 9.947 10.871 1.00 8.53 107 ALA A CA 1
ATOM 873 C C . ALA A 1 107 ? 9.347 11.111 11.793 1.00 9.15 107 ALA A C 1
ATOM 874 O O . ALA A 1 107 ? 9.978 11.270 12.822 1.00 9.95 107 ALA A O 1
ATOM 876 N N . ALA A 1 108 ? 8.361 11.935 11.399 1.00 9.16 108 ALA A N 1
ATOM 877 C CA . ALA A 1 108 ? 8.045 13.156 12.149 1.00 9.42 108 ALA A CA 1
ATOM 878 C C . ALA A 1 108 ? 6.830 12.998 13.044 1.00 9.93 108 ALA A C 1
ATOM 879 O O . ALA A 1 108 ? 5.998 12.102 12.866 1.00 10.39 108 ALA A O 1
ATOM 881 N N . PHE A 1 109 ? 6.720 13.916 13.995 1.00 8.99 109 PHE A N 1
ATOM 882 C CA . PHE A 1 109 ? 5.576 13.992 14.912 1.00 10.13 109 PHE A CA 1
ATOM 883 C C . PHE A 1 109 ? 5.372 15.434 15.352 1.00 10.21 109 PHE A C 1
ATOM 884 O O . PHE A 1 109 ? 6.329 16.172 15.498 1.00 10.15 109 PHE A O 1
ATOM 892 N N . ARG A 1 110 ? 4.120 15.796 15.588 1.00 10.49 110 ARG A N 1
ATOM 893 C CA . ARG A 1 110 ? 3.787 17.046 16.285 1.00 11.38 110 ARG A CA 1
ATOM 894 C C . ARG A 1 110 ? 3.968 16.907 17.781 1.00 11.43 110 ARG A C 1
ATOM 895 O O . ARG A 1 110 ? 3.632 15.884 18.374 1.00 11.11 110 ARG A O 1
ATOM 909 N N . TYR A 1 111 ? 4.515 17.953 18.394 1.00 11.56 111 TYR A N 1
ATOM 910 C CA . TYR A 1 111 ? 4.751 17.994 19.833 1.00 11.61 111 TYR A CA 1
ATOM 911 C C . TYR A 1 111 ? 4.327 19.365 20.379 1.00 12.48 111 TYR A C 1
ATOM 912 O O . TYR A 1 111 ? 4.147 20.337 19.617 1.00 12.26 111 TYR A O 1
ATOM 921 N N . ALA A 1 112 ? 4.200 19.415 21.699 1.00 12.49 112 ALA A N 1
ATOM 922 C CA . ALA A 1 112 ? 3.877 20.648 22.409 1.00 12.78 112 ALA A CA 1
ATOM 923 C C . ALA A 1 112 ? 4.854 20.832 23.567 1.00 12.73 112 ALA A C 1
ATOM 924 O O . ALA A 1 112 ? 5.460 19.879 24.083 1.00 12.93 112 ALA A O 1
ATOM 926 N N . THR A 1 113 ? 4.932 22.072 24.031 1.00 13.11 113 THR A N 1
ATOM 927 C CA . THR A 1 113 ? 5.830 22.468 25.100 1.00 13.46 113 THR A CA 1
ATOM 928 C C . THR A 1 113 ? 5.076 23.266 26.164 1.00 13.66 113 THR A C 1
ATOM 929 O O . THR A 1 113 ? 4.441 24.251 25.793 1.00 12.47 113 THR A O 1
ATOM 933 N N . PRO A 1 114 ? 5.130 22.848 27.453 1.00 14.24 114 PRO A N 1
ATOM 934 C CA . PRO A 1 114 ? 4.584 23.714 28.497 1.00 15.40 114 PRO A CA 1
ATOM 935 C C . PRO A 1 114 ? 5.612 24.760 28.913 1.00 17.59 114 PRO A C 1
ATOM 936 O O . PRO A 1 114 ? 6.830 24.537 28.767 1.00 18.15 114 PRO A O 1
ATOM 940 N N . GLN A 1 115 ? 5.127 25.879 29.449 1.00 18.40 115 GLN A N 1
ATOM 941 C CA . GLN A 1 115 ? 5.962 26.782 30.241 1.00 20.07 115 GLN A CA 1
ATOM 942 C C . GLN A 1 115 ? 5.648 26.507 31.709 1.00 22.40 115 GLN A C 1
ATOM 943 O O . GLN A 1 115 ? 4.472 26.608 32.096 1.00 24.53 115 GLN A O 1
ATOM 949 N N . MET A 1 116 ? 6.642 26.156 32.515 0.50 24.05 116 MET A N 1
ATOM 950 C CA . MET A 1 116 ? 6.419 25.940 33.948 0.50 24.91 116 MET A CA 1
ATOM 951 C C . MET A 1 116 ? 6.508 27.316 34.618 0.50 25.59 116 MET A C 1
ATOM 952 O O . MET A 1 116 ? 7.470 28.059 34.401 0.50 26.22 116 MET A O 1
ATOM 960 N N . GLY A 1 121 ? 13.066 22.183 38.918 1.00 34.65 121 GLY A N 1
ATOM 961 C CA . GLY A 1 121 ? 12.745 20.781 38.622 1.00 33.36 121 GLY A CA 1
ATOM 962 C C . GLY A 1 121 ? 11.463 20.356 39.313 1.00 32.50 121 GLY A C 1
ATOM 963 O O . GLY A 1 121 ? 10.817 21.187 39.993 1.00 34.73 121 GLY A O 1
ATOM 964 N N . PRO A 1 122 ? 11.094 19.068 39.203 1.00 30.45 122 PRO A N 1
ATOM 965 C CA . PRO A 1 122 ? 11.841 18.012 38.498 1.00 28.63 122 PRO A CA 1
ATOM 966 C C . PRO A 1 122 ? 11.777 18.044 36.982 1.00 27.04 122 PRO A C 1
ATOM 967 O O . PRO A 1 122 ? 12.616 17.405 36.366 1.00 24.91 122 PRO A O 1
ATOM 971 N N . ILE A 1 123 ? 10.832 18.788 36.402 1.00 25.91 123 ILE A N 1
ATOM 972 C CA . ILE A 1 123 ? 10.719 18.977 34.968 1.00 26.22 123 ILE A CA 1
ATOM 973 C C . ILE A 1 123 ? 11.305 20.332 34.567 1.00 26.53 123 ILE A C 1
ATOM 974 O O . ILE A 1 123 ? 10.933 21.388 35.120 1.00 27.40 123 ILE A O 1
ATOM 979 N N . ASN A 1 124 ? 12.201 20.296 33.588 1.00 26.47 124 ASN A N 1
ATOM 980 C CA . ASN A 1 124 ? 13.035 21.438 33.194 1.00 27.22 124 ASN A CA 1
ATOM 981 C C . ASN A 1 124 ? 12.668 21.969 31.812 1.00 27.50 124 ASN A C 1
ATOM 982 O O . ASN A 1 124 ? 12.325 21.199 30.900 1.00 26.70 124 ASN A O 1
ATOM 987 N N . HIS A 1 125 ? 12.720 23.288 31.619 1.00 27.84 125 HIS A N 1
ATOM 988 C CA . HIS A 1 125 ? 12.412 23.889 30.304 1.00 29.14 125 HIS A CA 1
ATOM 989 C C . HIS A 1 125 ? 13.377 23.371 29.234 1.00 29.73 125 HIS A C 1
ATOM 990 O O . HIS A 1 125 ? 14.508 22.962 29.571 1.00 29.17 125 HIS A O 1
ATOM 997 N N . PRO A 1 126 ? 12.937 23.364 27.944 1.00 29.83 126 PRO A N 1
ATOM 998 C CA . PRO A 1 126 ? 13.841 22.954 26.869 1.00 30.68 126 PRO A CA 1
ATOM 999 C C . PRO A 1 126 ? 15.115 23.780 26.905 1.00 31.24 126 PRO A C 1
ATOM 1000 O O . PRO A 1 126 ? 15.058 24.968 27.241 1.00 31.20 126 PRO A O 1
ATOM 1004 N N . GLN A 1 127 ? 16.257 23.182 26.583 1.00 31.58 127 GLN A N 1
ATOM 1005 C CA . GLN A 1 127 ? 17.507 23.952 26.700 1.00 32.13 127 GLN A CA 1
ATOM 1006 C C . GLN A 1 127 ? 17.698 24.976 25.585 1.00 32.42 127 GLN A C 1
ATOM 1007 O O . GLN A 1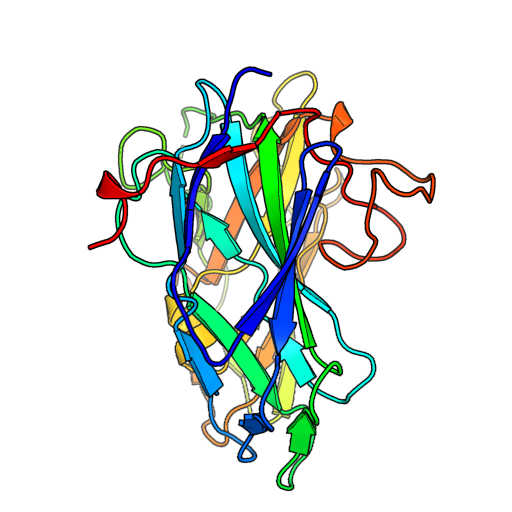 127 ? 18.307 26.028 25.821 1.00 32.86 127 GLN A O 1
ATOM 1013 N N . TYR A 1 128 ? 17.164 24.693 24.393 1.00 32.54 128 TYR A N 1
ATOM 1014 C CA . TYR A 1 128 ? 17.222 25.640 23.275 1.00 32.28 128 TYR A CA 1
ATOM 1015 C C . TYR A 1 128 ? 15.849 25.793 22.643 1.00 31.50 128 TYR A C 1
ATOM 1016 O O . TYR A 1 128 ? 15.016 24.869 22.720 1.00 29.92 128 TYR A O 1
ATOM 1025 N N . PRO A 1 129 ? 15.595 26.961 22.029 1.00 30.05 129 PRO A N 1
ATOM 1026 C CA . PRO A 1 129 ? 14.330 27.223 21.352 1.00 29.36 129 PRO A CA 1
ATOM 1027 C C . PRO A 1 129 ? 13.872 26.071 20.470 1.00 28.52 129 PRO A C 1
ATOM 1028 O O . PRO A 1 129 ? 14.606 25.613 19.590 1.00 29.58 129 PRO A O 1
ATOM 1032 N N . GLY A 1 130 ? 12.668 25.585 20.736 1.00 26.64 130 GLY A N 1
ATOM 1033 C CA . GLY A 1 130 ? 12.094 24.569 19.894 1.00 24.75 130 GLY A CA 1
ATOM 1034 C C . GLY A 1 130 ? 12.520 23.175 20.312 1.00 23.15 130 GLY A C 1
ATOM 1035 O O . GLY A 1 130 ? 11.917 22.219 19.807 1.00 24.33 130 GLY A O 1
ATOM 1036 N N . ASP A 1 131 ? 13.465 23.020 21.249 1.00 21.88 131 ASP A N 1
ATOM 1037 C CA . ASP A 1 131 ? 13.810 21.633 21.709 1.00 19.25 131 ASP A CA 1
ATOM 1038 C C . ASP A 1 131 ? 12.571 20.879 22.176 1.00 17.94 131 ASP A C 1
ATOM 1039 O O . ASP A 1 131 ? 11.682 21.414 22.818 1.00 16.82 131 ASP A O 1
ATOM 1044 N N . VAL A 1 132 ? 12.540 19.616 21.833 1.00 14.30 132 VAL A N 1
ATOM 1045 C CA . VAL A 1 132 ? 11.316 18.832 21.990 1.00 13.10 132 VAL A CA 1
ATOM 1046 C C . VAL A 1 132 ? 11.119 18.396 23.437 1.00 12.49 132 VAL A C 1
ATOM 1047 O O . VAL A 1 132 ? 10.011 18.423 23.956 1.00 14.64 132 VAL A O 1
ATOM 1051 N N . GLY A 1 133 ? 12.168 17.849 24.039 1.00 12.82 133 GLY A N 1
ATOM 1052 C CA . GLY A 1 133 ? 12.027 17.242 25.359 1.00 13.31 133 GLY A CA 1
ATOM 1053 C C . GLY A 1 133 ? 12.355 18.191 26.506 1.00 13.70 133 GLY A C 1
ATOM 1054 O O . GLY A 1 133 ? 13.177 19.101 26.387 1.00 14.32 133 GLY A O 1
ATOM 1055 N N . LEU A 1 134 ? 11.684 17.987 27.614 1.00 13.74 134 LEU A N 1
ATOM 1056 C CA . LEU A 1 134 ? 11.982 18.654 28.859 1.00 14.15 134 LEU A CA 1
ATOM 1057 C C . LEU A 1 134 ? 12.692 17.668 29.763 1.00 13.79 134 LEU A C 1
ATOM 1058 O O . LEU A 1 134 ? 12.188 16.611 30.055 1.00 13.93 134 LEU A O 1
ATOM 1063 N N . ASP A 1 135 ? 13.858 18.033 30.227 1.00 15.35 135 ASP A N 1
ATOM 1064 C CA . ASP A 1 135 ? 14.613 17.080 31.003 1.00 16.34 135 ASP A CA 1
ATOM 1065 C C . ASP A 1 135 ? 13.954 16.861 32.345 1.00 15.85 135 ASP A C 1
ATOM 1066 O O . ASP A 1 135 ? 13.446 17.781 32.963 1.00 15.90 135 ASP A O 1
ATOM 1071 N N . VAL A 1 136 ? 14.013 15.620 32.799 1.00 14.63 136 VAL A N 1
ATOM 1072 C CA . VAL A 1 136 ? 13.434 15.193 34.068 1.00 15.21 136 VAL A CA 1
ATOM 1073 C C . VAL A 1 136 ? 14.546 14.769 35.023 1.00 15.11 136 VAL A C 1
ATOM 1074 O O . VAL A 1 136 ? 15.435 14.010 34.622 1.00 14.66 136 VAL A O 1
ATOM 1078 N N . SER A 1 137 ? 14.503 15.336 36.239 1.00 17.48 137 SER A N 1
ATOM 1079 C CA . SER A 1 137 ? 15.518 15.142 37.272 1.00 18.00 137 SER A CA 1
ATOM 1080 C C . SER A 1 137 ? 15.239 13.865 38.070 1.00 18.23 137 SER A C 1
ATOM 1081 O O . SER A 1 137 ? 14.087 13.543 38.332 1.00 18.98 137 SER A O 1
ATOM 1085 N N . LEU A 1 138 ? 16.297 13.127 38.430 1.00 19.09 138 LEU A N 1
ATOM 1086 C CA . LEU A 1 138 ? 16.175 11.943 39.277 1.00 20.02 138 LEU A CA 1
ATOM 1087 C C . LEU A 1 138 ? 15.718 12.300 40.678 1.00 21.32 138 LEU A C 1
ATOM 1088 O O . LEU A 1 138 ? 16.309 13.184 41.302 1.00 21.81 138 LEU A O 1
ATOM 1096 N N . PRO A 1 139 ? 14.678 11.623 41.169 1.00 22.29 139 PRO A N 1
ATOM 1097 C CA . PRO A 1 139 ? 14.247 11.903 42.531 1.00 23.55 139 PRO A CA 1
ATOM 1098 C C . PRO A 1 139 ? 15.090 11.329 43.676 1.00 24.49 139 PRO A C 1
ATOM 1099 O O . PRO A 1 139 ? 14.842 11.703 44.830 1.00 25.98 139 PRO A O 1
ATOM 1103 N N . LYS A 1 140 ? 16.035 10.436 43.383 1.00 24.93 140 LYS A N 1
ATOM 1104 C CA . LYS A 1 140 ? 16.872 9.752 44.388 1.00 24.44 140 LYS A CA 1
ATOM 1105 C C . LYS A 1 140 ? 18.176 9.286 43.730 1.00 24.05 140 LYS A C 1
ATOM 1106 O O . LYS A 1 140 ? 18.205 9.127 42.510 1.00 23.14 140 LYS A O 1
ATOM 1112 N N . ASP A 1 141 ? 19.227 9.050 44.519 1.00 23.00 141 ASP A N 1
ATOM 1113 C CA . ASP A 1 141 ? 20.467 8.415 44.042 1.00 22.18 141 ASP A CA 1
ATOM 1114 C C . ASP A 1 141 ? 20.165 6.959 43.636 1.00 21.39 141 ASP A C 1
ATOM 1115 O O . ASP A 1 141 ? 19.390 6.257 44.293 1.00 21.29 141 ASP A O 1
ATOM 1120 N N . LEU A 1 142 ? 20.745 6.513 42.524 1.00 18.71 142 LEU A N 1
ATOM 1121 C CA . LEU A 1 142 ? 20.580 5.130 42.049 1.00 18.35 142 LEU A CA 1
ATOM 1122 C C . LEU A 1 142 ? 21.952 4.573 41.726 1.00 16.81 142 LEU A C 1
ATOM 1123 O O . LEU A 1 142 ? 22.818 5.293 41.227 1.00 17.94 142 LEU A O 1
ATOM 1128 N N . ALA A 1 143 ? 22.148 3.276 42.000 1.00 14.92 143 ALA A N 1
ATOM 1129 C CA . ALA A 1 143 ? 23.349 2.553 41.600 1.00 14.22 143 ALA A CA 1
ATOM 1130 C C . ALA A 1 143 ? 22.913 1.534 40.535 1.00 12.95 143 ALA A C 1
ATOM 1131 O O . ALA A 1 143 ? 22.127 0.629 40.831 1.00 14.09 143 ALA A O 1
ATOM 1133 N N . LEU A 1 144 ? 23.392 1.704 39.312 1.00 12.05 144 LEU A N 1
ATOM 1134 C CA . LEU A 1 144 ? 23.059 0.793 38.226 1.00 12.22 144 LEU A CA 1
ATOM 1135 C C . LEU A 1 144 ? 24.253 -0.141 37.998 1.00 11.24 144 LEU A C 1
ATOM 1136 O O . LEU A 1 144 ? 25.239 0.232 37.404 1.00 11.47 144 LEU A O 1
ATOM 1141 N N . PHE A 1 145 ? 24.112 -1.378 38.430 1.00 11.86 145 PHE A N 1
ATOM 1142 C CA . PHE A 1 145 ? 25.155 -2.359 38.257 1.00 12.38 145 PHE A CA 1
ATOM 1143 C C . PHE A 1 145 ? 25.127 -2.901 36.833 1.00 12.12 145 PHE A C 1
ATOM 1144 O O . PHE A 1 145 ? 24.126 -2.746 36.123 1.00 11.25 145 PHE A O 1
ATOM 1152 N N . PRO A 1 146 ? 26.246 -3.503 36.399 1.00 12.11 146 PRO A N 1
ATOM 1153 C CA . PRO A 1 146 ? 26.320 -3.926 35.004 1.00 12.16 146 PRO A CA 1
ATOM 1154 C C . PRO A 1 146 ? 25.284 -4.945 34.609 1.00 11.52 146 PRO A C 1
ATOM 1155 O O . PRO A 1 146 ? 24.998 -5.891 35.359 1.00 11.57 146 PRO A O 1
ATOM 1159 N N . HIS A 1 147 ? 24.704 -4.729 33.434 1.00 10.65 147 HIS A N 1
ATOM 1160 C CA . HIS A 1 147 ? 23.704 -5.635 32.888 1.00 11.57 147 HIS A CA 1
ATOM 1161 C C . HIS A 1 147 ? 22.516 -5.875 33.809 1.00 13.07 147 HIS A C 1
ATOM 1162 O O . HIS A 1 147 ? 21.984 -6.999 33.888 1.00 16.45 147 HIS A O 1
ATOM 1169 N N . GLN A 1 148 ? 22.131 -4.820 34.500 1.00 13.01 148 GLN A N 1
ATOM 1170 C CA . GLN A 1 148 ? 20.943 -4.831 35.362 1.00 13.09 148 GLN A CA 1
ATOM 1171 C C . GLN A 1 148 ? 20.012 -3.695 34.939 1.00 12.77 148 GLN A C 1
ATOM 1172 O O . GLN A 1 148 ? 20.456 -2.700 34.333 1.00 11.97 148 GLN A O 1
ATOM 1178 N N . THR A 1 149 ? 18.740 -3.867 35.276 1.00 12.45 149 THR A N 1
ATOM 1179 C CA . THR A 1 149 ? 17.712 -2.829 35.107 1.00 12.53 149 THR A CA 1
ATOM 1180 C C . THR A 1 149 ? 17.291 -2.292 36.496 1.00 12.30 149 THR A C 1
ATOM 1181 O O . THR A 1 149 ? 17.147 -3.045 37.463 1.00 13.19 149 THR A O 1
ATOM 1185 N N . VAL A 1 150 ? 17.124 -0.982 36.581 1.00 10.44 150 VAL A N 1
ATOM 1186 C CA . VAL A 1 150 ? 16.684 -0.297 37.791 1.00 11.56 150 VAL A CA 1
ATOM 1187 C C . VAL A 1 150 ? 15.521 0.586 37.388 1.00 12.12 150 VAL A C 1
ATOM 1188 O O . VAL A 1 150 ? 15.592 1.285 36.380 1.00 12.98 150 VAL A O 1
ATOM 1192 N N . SER A 1 151 ? 14.460 0.564 38.184 1.00 11.00 151 SER A N 1
ATOM 1193 C CA . SER A 1 151 ? 13.291 1.390 37.865 1.00 11.55 151 SER A CA 1
ATOM 1194 C C . SER A 1 151 ? 13.001 2.391 38.949 1.00 10.96 151 SER A C 1
ATOM 1195 O O . SER A 1 151 ? 13.224 2.146 40.134 1.00 11.46 151 SER A O 1
ATOM 1198 N N . VAL A 1 152 ? 12.396 3.496 38.533 1.00 11.75 152 VAL A N 1
ATOM 1199 C CA . VAL A 1 152 ? 12.021 4.577 39.436 1.00 13.34 152 VAL A CA 1
ATOM 1200 C C . VAL A 1 152 ? 10.639 5.070 39.005 1.00 14.26 152 VAL A C 1
ATOM 1201 O O . VAL A 1 152 ? 10.308 5.080 37.818 1.00 15.71 152 VAL A O 1
ATOM 1207 N N . THR A 1 153 ? 9.832 5.478 39.978 1.00 14.82 153 THR A N 1
ATOM 1208 C CA . THR A 1 153 ? 8.489 6.008 39.661 1.00 16.45 153 THR A CA 1
ATOM 1209 C C . THR A 1 153 ? 8.473 7.533 39.738 1.00 16.86 153 THR A C 1
ATOM 1210 O O . THR A 1 153 ? 9.071 8.151 40.625 1.00 18.72 153 THR A O 1
ATOM 1216 N N . LEU A 1 154 ? 7.825 8.121 38.746 1.00 17.44 154 LEU A N 1
ATOM 1217 C CA . LEU A 1 154 ? 7.470 9.551 38.727 1.00 18.86 154 LEU A CA 1
ATOM 1218 C C . LEU A 1 154 ? 5.956 9.598 38.985 1.00 18.82 154 LEU A C 1
ATOM 1219 O O . LEU A 1 154 ? 5.183 9.008 38.243 1.00 19.08 154 LEU A O 1
ATOM 1224 N N . THR A 1 155 ? 5.531 10.193 40.101 1.00 20.97 155 THR A N 1
ATOM 1225 C CA . THR A 1 155 ? 4.103 10.194 40.432 1.00 21.32 155 THR A CA 1
ATOM 1226 C C . THR A 1 155 ? 3.422 11.587 40.344 1.00 21.89 155 THR A C 1
ATOM 1227 O O . THR A 1 155 ? 2.220 11.638 40.068 1.00 23.86 155 THR A O 1
ATOM 1233 N N . VAL A 1 156 ? 4.169 1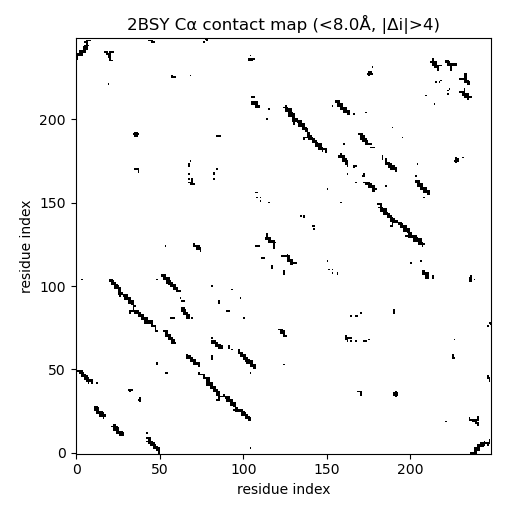2.674 40.547 1.00 21.39 156 VAL A N 1
ATOM 1234 C CA . VAL A 1 156 ? 3.550 14.014 40.468 1.00 21.77 156 VAL A CA 1
ATOM 1235 C C . VAL A 1 156 ? 3.274 14.302 38.992 1.00 22.36 156 VAL A C 1
ATOM 1236 O O . VAL A 1 156 ? 4.178 14.270 38.177 1.00 20.69 156 VAL A O 1
ATOM 1240 N N . PRO A 1 157 ? 2.002 14.561 38.652 1.00 22.86 157 PRO A N 1
ATOM 1241 C CA . PRO A 1 157 ? 1.607 14.733 37.256 1.00 22.72 157 PRO A CA 1
ATOM 1242 C C . PRO A 1 157 ? 2.365 15.846 36.542 1.00 22.04 157 PRO A C 1
ATOM 1243 O O . PRO A 1 157 ? 2.597 16.877 37.140 1.00 22.20 157 PRO A O 1
ATOM 1247 N N . PRO A 1 158 ? 2.717 15.644 35.267 1.00 20.90 158 PRO A N 1
ATOM 1248 C CA . PRO A 1 158 ? 3.281 16.755 34.516 1.00 20.76 158 PRO A CA 1
ATOM 1249 C C . PRO A 1 158 ? 2.133 17.684 34.115 1.00 21.09 158 PRO A C 1
ATOM 1250 O O . PRO A 1 158 ? 0.959 17.290 34.196 1.00 20.84 158 PRO A O 1
ATOM 1254 N N . PRO A 1 159 ? 2.479 18.889 33.667 1.00 20.02 159 PRO A N 1
ATOM 1255 C CA . PRO A 1 159 ? 1.396 19.750 33.153 1.00 20.40 159 PRO A CA 1
ATOM 1256 C C . PRO A 1 159 ? 0.519 19.075 32.083 1.00 19.99 159 PRO A C 1
ATOM 1257 O O . PRO A 1 159 ? 1.030 18.337 31.252 1.00 18.81 159 PRO A O 1
ATOM 1261 N N . SER A 1 160 ? -0.794 19.311 32.084 1.00 19.31 160 SER A N 1
ATOM 1262 C CA . SER A 1 160 ? -1.672 18.691 31.103 1.00 20.26 160 SER A CA 1
ATOM 1263 C C . SER A 1 160 ? -1.800 19.614 29.895 1.00 19.56 160 SER A C 1
ATOM 1264 O O . SER A 1 160 ? -2.012 20.819 30.046 1.00 20.44 160 SER A O 1
ATOM 1267 N N . ILE A 1 161 ? -1.628 19.054 28.709 1.00 17.18 161 ILE A N 1
ATOM 1268 C CA . ILE A 1 161 ? -1.710 19.801 27.459 1.00 16.38 161 ILE A CA 1
ATOM 1269 C C . ILE A 1 161 ? -2.825 19.179 26.639 1.00 17.04 161 ILE A C 1
ATOM 1270 O O . ILE A 1 161 ? -2.777 18.002 26.283 1.00 15.85 161 ILE A O 1
ATOM 1275 N N . PRO A 1 162 ? -3.869 19.963 26.319 1.00 17.41 162 PRO A N 1
ATOM 1276 C CA . PRO A 1 162 ? -4.933 19.428 25.494 1.00 17.04 162 PRO A CA 1
ATOM 1277 C C . PRO A 1 162 ? -4.475 18.766 24.220 1.00 16.11 162 PRO A C 1
ATOM 1278 O O . PRO A 1 162 ? -3.659 19.315 23.493 1.00 15.50 162 PRO A O 1
ATOM 1282 N N . HIS A 1 163 ? -5.050 17.595 23.960 1.00 15.73 163 HIS A N 1
ATOM 1283 C CA . HIS A 1 163 ? -4.813 16.806 22.765 1.00 15.72 163 HIS A CA 1
ATOM 1284 C C . HIS A 1 163 ? -3.390 16.272 22.609 1.00 13.83 163 HIS A C 1
ATOM 1285 O O . HIS A 1 163 ? -3.044 15.767 21.538 1.00 14.55 163 HIS A O 1
ATOM 1292 N N . HIS A 1 164 ? -2.616 16.357 23.684 1.00 13.41 164 HIS A N 1
ATOM 1293 C CA . HIS A 1 164 ? -1.278 15.765 23.710 1.00 12.24 164 HIS A CA 1
ATOM 1294 C C . HIS A 1 164 ? -1.142 14.766 24.846 1.00 12.83 164 HIS A C 1
ATOM 1295 O O . HIS A 1 164 ? -1.906 14.768 25.815 1.00 14.72 164 HIS A O 1
ATOM 1302 N N . ARG A 1 165 ? -0.117 13.912 24.726 1.00 12.14 165 ARG A N 1
ATOM 1303 C CA . ARG A 1 165 ? 0.089 12.810 25.662 1.00 12.66 165 ARG A CA 1
ATOM 1304 C C . ARG A 1 165 ? 1.557 12.797 26.138 1.00 12.05 165 ARG A C 1
ATOM 1305 O O . ARG A 1 165 ? 2.474 12.648 25.322 1.00 13.14 165 ARG A O 1
ATOM 1313 N N . PRO A 1 166 ? 1.769 12.928 27.442 1.00 11.38 166 PRO A N 1
ATOM 1314 C CA . PRO A 1 166 ? 3.131 12.930 27.970 1.00 11.72 166 PRO A CA 1
ATOM 1315 C C . PRO A 1 166 ? 3.743 11.540 27.867 1.00 11.67 166 PRO A C 1
ATOM 1316 O O . PRO A 1 166 ? 3.096 10.529 28.157 1.00 12.01 166 PRO A O 1
ATOM 1320 N N . THR A 1 167 ? 4.977 11.543 27.434 1.00 10.81 167 THR A N 1
ATOM 1321 C CA . THR A 1 167 ? 5.752 10.310 27.233 1.00 10.13 167 THR A CA 1
ATOM 1322 C C . THR A 1 167 ? 7.173 10.568 27.712 1.00 10.37 167 THR A C 1
ATOM 1323 O O . THR A 1 167 ? 7.639 11.701 27.724 1.00 13.23 167 THR A O 1
ATOM 1329 N N . ILE A 1 168 ? 7.858 9.503 28.118 1.00 10.01 168 ILE A N 1
ATOM 1330 C CA . ILE A 1 168 ? 9.225 9.576 28.583 1.00 9.12 168 ILE A CA 1
ATOM 1331 C C . ILE A 1 168 ? 10.146 8.879 27.571 1.00 8.66 168 ILE A C 1
ATOM 1332 O O . ILE A 1 168 ? 9.853 7.746 27.137 1.00 8.52 168 ILE A O 1
ATOM 1337 N N . PHE A 1 169 ? 11.259 9.552 27.237 1.00 8.41 169 PHE A N 1
ATOM 1338 C CA . PHE A 1 169 ? 12.296 9.045 26.330 1.00 8.26 169 PHE A CA 1
ATOM 1339 C C . PHE A 1 169 ? 13.641 9.242 27.034 1.00 8.11 169 PHE A C 1
ATOM 1340 O O . PHE A 1 169 ? 13.757 10.027 27.998 1.00 9.66 169 PHE A O 1
ATOM 1348 N N . GLY A 1 170 ? 14.659 8.528 26.568 1.00 8.28 170 GLY A N 1
ATOM 1349 C CA . GLY A 1 170 ? 16.011 8.745 27.027 1.00 9.15 170 GLY A CA 1
ATOM 1350 C C . GLY A 1 170 ? 16.707 9.876 26.348 1.00 8.54 170 GLY A C 1
AT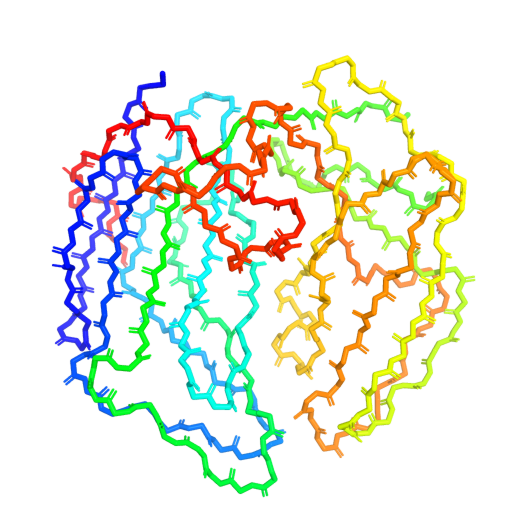OM 1351 O O . GLY A 1 170 ? 16.208 10.463 25.364 1.00 9.36 170 GLY A O 1
ATOM 1352 N N . ARG A 1 171 ? 17.875 10.194 26.883 1.00 8.96 171 ARG A N 1
ATOM 1353 C CA . ARG A 1 171 ? 18.795 11.108 26.240 1.00 10.93 171 ARG A CA 1
ATOM 1354 C C . ARG A 1 171 ? 20.080 10.427 25.749 1.00 9.32 171 ARG A C 1
ATOM 1355 O O . ARG A 1 171 ? 20.531 9.435 26.300 1.00 9.10 171 ARG A O 1
ATOM 1369 N N . SER A 1 172 ? 20.692 11.032 24.720 1.00 9.23 172 SER A N 1
ATOM 1370 C CA . SER A 1 172 ? 21.809 10.432 23.993 1.00 10.75 172 SER A CA 1
ATOM 1371 C C . SER A 1 172 ? 23.051 10.303 24.866 1.00 10.88 172 SER A C 1
ATOM 1372 O O . SER A 1 172 ? 23.797 9.339 24.749 1.00 11.23 172 SER A O 1
ATOM 1376 N N . GLY A 1 173 ? 23.301 11.288 25.723 1.00 10.79 173 GLY A N 1
ATOM 1377 C CA . GLY A 1 173 ? 24.513 11.251 26.543 1.00 11.38 173 GLY A CA 1
ATOM 1378 C C . GLY A 1 173 ? 24.618 10.036 27.434 1.00 11.20 173 GLY A C 1
ATOM 1379 O O . GLY A 1 173 ? 25.634 9.321 27.437 1.00 12.54 173 GLY A O 1
ATOM 1380 N N . LEU A 1 174 ? 23.561 9.766 28.154 1.00 10.42 174 LEU A N 1
ATOM 1381 C CA . LEU A 1 174 ? 23.498 8.547 28.972 1.00 9.69 174 LEU A CA 1
ATOM 1382 C C . LEU A 1 174 ? 23.521 7.310 28.082 1.00 8.53 174 LEU A C 1
ATOM 1383 O O . LEU A 1 174 ? 24.158 6.303 28.429 1.00 9.26 174 LEU A O 1
ATOM 1388 N N . ALA A 1 175 ? 22.849 7.348 26.927 1.00 8.12 175 ALA A N 1
ATOM 1389 C CA . ALA A 1 175 ? 22.836 6.161 26.047 1.00 8.24 175 ALA A CA 1
ATOM 1390 C C . ALA A 1 175 ? 24.265 5.838 25.601 1.00 8.52 175 ALA A C 1
ATOM 1391 O O . ALA A 1 175 ? 24.635 4.669 25.489 1.00 8.77 175 ALA A O 1
ATOM 1393 N N . MET A 1 176 ? 25.051 6.880 25.306 1.00 9.74 176 MET A N 1
ATOM 1394 C CA . MET A 1 176 ? 26.452 6.636 24.910 1.00 11.74 176 MET A CA 1
ATOM 1395 C C . MET A 1 176 ? 27.283 5.984 26.021 1.00 10.86 176 MET A C 1
ATOM 1396 O O . MET A 1 176 ? 28.291 5.321 25.755 1.00 12.66 176 MET A O 1
ATOM 1404 N N . GLN A 1 177 ? 26.887 6.227 27.262 1.00 10.64 177 GLN A N 1
ATOM 1405 C CA . GLN A 1 177 ? 27.514 5.599 28.440 1.00 12.44 177 GLN A CA 1
ATOM 1406 C C . GLN A 1 177 ? 26.961 4.187 28.735 1.00 12.14 177 GLN A C 1
ATOM 1407 O O . GLN A 1 177 ? 27.317 3.561 29.740 1.00 15.20 177 GLN A O 1
ATOM 1413 N N . GLY A 1 178 ? 26.075 3.692 27.894 1.00 10.89 178 GLY A N 1
ATOM 1414 C CA . GLY A 1 178 ? 25.520 2.384 28.071 1.00 11.16 178 GLY A CA 1
ATOM 1415 C C . GLY A 1 178 ? 24.233 2.313 28.852 1.00 10.61 178 GLY A C 1
ATOM 1416 O O . GLY A 1 178 ? 23.718 1.229 29.092 1.00 10.75 178 GLY A O 1
ATOM 1417 N N . ILE A 1 179 ? 23.660 3.459 29.200 1.00 9.66 179 ILE A N 1
ATOM 1418 C CA . ILE A 1 179 ? 22.411 3.486 29.982 1.00 9.80 179 ILE A CA 1
ATOM 1419 C C . ILE A 1 179 ? 21.244 3.866 29.069 1.00 9.69 179 ILE A C 1
ATOM 1420 O O . ILE A 1 179 ? 21.197 5.019 28.603 1.00 9.32 179 ILE A O 1
ATOM 1425 N N . LEU A 1 180 ? 20.321 2.929 28.841 1.00 9.07 180 LEU A N 1
ATOM 1426 C CA . LEU A 1 180 ? 19.126 3.161 28.036 1.00 7.99 180 LEU A CA 1
ATOM 1427 C C . LEU A 1 180 ? 17.886 3.237 28.906 1.00 8.66 180 LEU A C 1
ATOM 1428 O O . LEU A 1 180 ? 17.760 2.558 29.911 1.00 9.64 180 LEU A O 1
ATOM 1433 N N . VAL A 1 181 ? 16.990 4.135 28.489 1.00 8.32 181 VAL A N 1
ATOM 1434 C CA . VAL A 1 181 ? 15.671 4.286 29.076 1.00 9.00 181 VAL A CA 1
ATOM 1435 C C . VAL A 1 181 ? 14.701 3.563 28.159 1.00 9.87 181 VAL A C 1
ATOM 1436 O O . VAL A 1 181 ? 14.760 3.722 26.917 1.00 12.16 181 VAL A O 1
ATOM 1440 N N . LYS A 1 182 ? 13.768 2.813 28.723 1.00 10.42 182 LYS A N 1
ATOM 1441 C CA . LYS A 1 182 ? 12.725 2.223 27.898 1.00 10.55 182 LYS A CA 1
ATOM 1442 C C . LYS A 1 182 ? 11.621 3.263 27.730 1.00 9.95 182 LYS A C 1
ATOM 1443 O O . LYS A 1 182 ? 11.052 3.685 28.725 1.00 10.69 182 LYS A O 1
ATOM 1449 N N . PRO A 1 183 ? 11.381 3.744 26.484 1.00 9.82 183 PRO A N 1
ATOM 1450 C CA . PRO A 1 183 ? 10.346 4.782 26.336 1.00 10.25 183 PRO A CA 1
ATOM 1451 C C . PRO A 1 183 ? 8.996 4.291 26.793 1.00 10.64 183 PRO A C 1
ATOM 1452 O O . PRO A 1 183 ? 8.664 3.127 26.616 1.00 11.90 183 PRO A O 1
ATOM 1456 N N . CYS A 1 184 ? 8.204 5.193 27.349 1.00 10.79 184 CYS A N 1
ATOM 1457 C CA . CYS A 1 184 ? 6.935 4.788 27.916 1.00 12.05 184 CYS A CA 1
ATOM 1458 C C . CYS A 1 184 ? 5.986 5.985 28.016 1.00 11.82 184 CYS A C 1
ATOM 1459 O O . CYS A 1 184 ? 6.406 7.131 28.093 1.00 12.82 184 CYS A O 1
ATOM 1462 N N . ARG A 1 185 ? 4.702 5.704 28.026 1.00 12.53 185 ARG A N 1
ATOM 1463 C CA . ARG A 1 185 ? 3.709 6.730 28.301 1.00 13.28 185 ARG A CA 1
ATOM 1464 C C . ARG A 1 185 ? 3.660 7.077 29.774 1.00 13.52 185 ARG A C 1
ATOM 1465 O O . ARG A 1 185 ? 3.790 6.195 30.615 1.00 13.91 185 ARG A O 1
ATOM 1479 N N . TRP A 1 186 ? 3.434 8.361 30.079 1.00 13.73 186 TRP A N 1
ATOM 1480 C CA . TRP A 1 186 ? 3.278 8.840 31.419 1.00 15.05 186 TRP A CA 1
ATOM 1481 C C . TRP A 1 186 ? 1.780 9.042 31.595 1.00 17.22 186 TRP A C 1
ATOM 1482 O O . TRP A 1 186 ? 1.236 10.108 31.309 1.00 18.88 186 TRP A O 1
ATOM 1493 N N . ARG A 1 187 ? 1.118 8.009 32.088 1.00 18.82 187 ARG A N 1
ATOM 1494 C CA . ARG A 1 187 ? -0.332 8.020 32.233 1.00 21.01 187 ARG A CA 1
ATOM 1495 C C . ARG A 1 187 ? -0.671 8.624 33.570 1.00 22.09 187 ARG A C 1
ATOM 1496 O O . ARG A 1 187 ? 0.196 8.871 34.408 1.00 21.00 187 ARG A O 1
ATOM 1510 N N A ARG A 1 188 ? -1.955 8.779 33.880 0.50 22.84 188 ARG A N 1
ATOM 1511 N N B ARG A 1 188 ? -1.941 9.013 33.663 0.50 22.95 188 ARG A N 1
ATOM 1512 C CA A ARG A 1 188 ? -2.359 9.710 34.951 0.50 23.38 188 ARG A CA 1
ATOM 1513 C CA B ARG A 1 188 ? -2.515 9.367 34.931 0.50 23.94 188 ARG A CA 1
ATOM 1514 C C A ARG A 1 188 ? -1.815 9.336 36.345 0.50 23.06 188 ARG A C 1
ATOM 1515 C C B ARG A 1 188 ? -2.275 8.211 35.863 0.50 23.26 188 ARG A C 1
ATOM 1516 O O A ARG A 1 188 ? -1.321 10.189 37.077 0.50 23.82 188 ARG A O 1
ATOM 1517 O O B ARG A 1 188 ? -2.494 7.047 35.541 0.50 23.75 188 ARG A O 1
ATOM 1532 N N A GLY A 1 189 ? -1.886 8.059 36.703 0.50 23.53 189 GLY A N 1
ATOM 1533 N N B GLY A 1 189 ? -1.768 8.557 37.025 0.50 23.88 189 GLY A N 1
ATOM 1534 C CA . GLY A 1 189 ? -1.433 7.589 38.028 1.00 23.30 189 GLY A CA 1
ATOM 1535 C C . GLY A 1 189 ? 0.075 7.467 38.231 1.00 23.18 189 GLY A C 1
ATOM 1536 O O . GLY A 1 189 ? 0.512 6.994 39.260 1.00 24.82 189 GLY A O 1
ATOM 1537 N N . GLY A 1 190 ? 0.871 7.836 37.229 1.00 21.80 190 GLY A N 1
ATOM 1538 C CA . GLY A 1 190 ? 2.339 7.837 37.371 1.00 20.61 190 GLY A CA 1
ATOM 1539 C C . GLY A 1 190 ? 2.977 6.981 36.300 1.00 19.10 190 GLY A C 1
ATOM 1540 O O . GLY A 1 190 ? 2.281 6.297 35.531 1.00 19.46 190 GLY A O 1
ATOM 1541 N N . VAL A 1 191 ? 4.305 7.040 36.230 1.00 16.81 191 VAL A N 1
ATOM 1542 C CA . VAL A 1 191 ? 5.026 6.228 35.293 1.00 16.04 191 VAL A CA 1
ATOM 1543 C C . VAL A 1 191 ? 6.236 5.567 35.984 1.00 15.08 191 VAL A C 1
ATOM 1544 O O . VAL A 1 191 ? 6.921 6.191 36.760 1.00 16.01 191 VAL A O 1
ATOM 1548 N N . ASP A 1 192 ? 6.465 4.301 35.674 1.00 15.42 192 ASP A N 1
ATOM 1549 C CA . ASP A 1 192 ? 7.662 3.578 36.159 1.00 14.80 192 ASP A CA 1
ATOM 1550 C C . ASP A 1 192 ? 8.692 3.627 35.017 1.00 13.60 192 ASP A C 1
ATOM 1551 O O . ASP A 1 192 ? 8.446 3.074 33.955 1.00 16.40 192 ASP A O 1
ATOM 1556 N N . VAL A 1 193 ? 9.797 4.337 35.226 1.00 12.35 193 VAL A N 1
ATOM 1557 C CA . VAL A 1 193 ? 10.832 4.508 34.215 1.00 12.22 193 VAL A CA 1
ATOM 1558 C C . VAL A 1 193 ? 11.941 3.515 34.487 1.00 11.30 193 VAL A C 1
ATOM 1559 O O . VAL A 1 193 ? 12.532 3.499 35.576 1.00 12.65 193 VAL A O 1
ATOM 1563 N N . SER A 1 194 ? 12.214 2.671 33.497 1.00 11.05 194 SER A N 1
ATOM 1564 C CA . SER A 1 194 ? 13.239 1.613 33.652 1.00 11.94 194 SER A CA 1
ATOM 1565 C C . SER A 1 194 ? 14.505 1.969 32.871 1.00 11.03 194 SER A C 1
ATOM 1566 O O . SER A 1 194 ? 14.439 2.348 31.690 1.00 12.25 194 SER A O 1
ATOM 1569 N N . LEU A 1 195 ? 15.631 1.876 33.567 1.00 10.05 195 LEU A N 1
ATOM 1570 C CA . LEU A 1 195 ? 16.970 2.239 33.062 1.00 10.64 195 LEU A CA 1
ATOM 1571 C C . LEU A 1 195 ? 17.763 0.947 33.050 1.00 10.40 195 LEU A C 1
ATOM 1572 O O . LEU A 1 195 ? 17.760 0.232 34.045 1.00 11.25 195 LEU A O 1
ATOM 1580 N N . THR A 1 196 ? 18.383 0.611 31.933 1.00 9.92 196 THR A N 1
ATOM 1581 C CA . THR A 1 196 ? 19.218 -0.581 31.847 1.00 9.84 196 THR A CA 1
ATOM 1582 C C . THR A 1 196 ? 20.656 -0.197 31.564 1.00 9.79 196 THR A C 1
ATOM 1583 O O . THR A 1 196 ? 20.896 0.591 30.681 1.00 9.34 196 THR A O 1
ATOM 1587 N N . ASN A 1 197 ? 21.597 -0.813 32.294 1.00 9.32 197 ASN A N 1
ATOM 1588 C CA . ASN A 1 197 ? 23.023 -0.555 32.106 1.00 9.58 197 ASN A CA 1
ATOM 1589 C C . ASN A 1 197 ? 23.611 -1.719 31.292 1.00 10.22 197 ASN A C 1
ATOM 1590 O O . ASN A 1 197 ? 23.740 -2.806 31.781 1.00 10.77 197 ASN A O 1
ATOM 1595 N N . PHE A 1 198 ? 23.917 -1.455 30.022 1.00 9.30 198 PHE A N 1
ATOM 1596 C CA . PHE A 1 198 ? 24.496 -2.422 29.107 1.00 10.52 198 PHE A CA 1
ATOM 1597 C C . PHE A 1 198 ? 26.030 -2.429 29.129 1.00 12.38 198 PHE A C 1
ATOM 1598 O O . PHE A 1 198 ? 26.639 -3.158 28.321 1.00 14.30 198 PHE A O 1
ATOM 1606 N N . SER A 1 199 ? 26.635 -1.616 30.002 1.00 11.44 199 SER A N 1
ATOM 1607 C CA . SER A 1 199 ? 28.085 -1.571 30.194 1.00 12.70 199 SER A CA 1
ATOM 1608 C C . SER A 1 199 ? 28.603 -2.537 31.272 1.00 13.21 199 SER A C 1
ATOM 1609 O O . SER A 1 199 ? 27.829 -3.238 31.920 1.00 13.46 199 SER A O 1
ATOM 1612 N N . ASP A 1 200 ? 29.924 -2.537 31.405 1.00 14.11 200 ASP A N 1
ATOM 1613 C CA . ASP A 1 200 ? 30.616 -3.295 32.421 1.00 15.74 200 ASP A CA 1
ATOM 1614 C C . ASP A 1 200 ? 30.944 -2.453 33.678 1.00 17.21 200 ASP A C 1
ATOM 1615 O O . ASP A 1 200 ? 31.626 -2.967 34.598 1.00 20.09 200 ASP A O 1
ATOM 1620 N N . GLN A 1 201 ? 30.458 -1.206 33.729 1.00 17.74 201 GLN A N 1
ATOM 1621 C CA . GLN A 1 201 ? 30.788 -0.288 34.824 1.00 18.39 201 GLN A CA 1
ATOM 1622 C C . GLN A 1 201 ? 29.546 -0.108 35.660 1.00 17.30 201 GLN A C 1
ATOM 1623 O O . GLN A 1 201 ? 28.537 0.134 35.092 1.00 17.79 201 GLN A O 1
ATOM 1629 N N . THR A 1 202 ? 29.644 -0.097 36.986 1.00 16.75 202 THR A N 1
ATOM 1630 C CA . THR A 1 202 ? 28.538 0.373 37.835 1.00 16.62 202 THR A CA 1
ATOM 1631 C C . THR A 1 202 ? 28.445 1.892 37.645 1.00 15.98 202 THR A C 1
ATOM 1632 O O . THR A 1 202 ? 29.463 2.586 37.674 1.00 17.80 202 THR A O 1
ATOM 1636 N N . VAL A 1 203 ? 27.252 2.378 37.349 1.00 14.48 203 VAL A N 1
ATOM 1637 C CA . VAL A 1 203 ? 27.009 3.795 37.130 1.00 15.06 203 VAL A CA 1
ATOM 1638 C C . VAL A 1 203 ? 26.185 4.324 38.307 1.00 15.23 203 VAL A C 1
ATOM 1639 O O . VAL A 1 203 ? 25.131 3.817 38.622 1.00 14.84 203 VAL A O 1
ATOM 1643 N N . PHE A 1 204 ? 26.729 5.329 38.987 1.00 15.52 204 PHE A N 1
ATOM 1644 C CA . PHE A 1 204 ? 26.039 5.980 40.082 1.00 16.88 204 PHE A CA 1
ATOM 1645 C C . PHE A 1 204 ? 25.404 7.251 39.546 1.00 17.46 204 PHE A C 1
ATOM 1646 O O . PHE A 1 204 ? 26.119 8.178 39.124 1.00 18.89 204 PHE A O 1
ATOM 1654 N N . LEU A 1 205 ? 24.088 7.290 39.555 1.00 17.07 205 LEU A N 1
ATOM 1655 C CA . LEU A 1 205 ? 23.366 8.501 39.174 1.00 19.12 205 LEU A CA 1
ATOM 1656 C C . LEU A 1 205 ? 22.778 9.117 40.428 1.00 21.09 205 LEU A C 1
ATOM 1657 O O . LEU A 1 205 ? 21.967 8.493 41.099 1.00 22.12 205 LEU A O 1
ATOM 1662 N N . ASN A 1 206 ? 23.119 10.365 40.729 1.00 23.49 206 ASN A N 1
ATOM 1663 C CA . ASN A 1 206 ? 22.599 10.933 41.986 1.00 24.65 206 ASN A CA 1
ATOM 1664 C C . ASN A 1 206 ? 21.298 11.714 41.809 1.00 25.29 206 ASN A C 1
ATOM 1665 O O . ASN A 1 206 ? 20.965 12.127 40.693 1.00 24.63 206 ASN A O 1
ATOM 1673 N N . LYS A 1 207 ? 20.581 11.886 42.924 1.00 26.04 207 LYS A N 1
ATOM 1674 C CA . LYS A 1 207 ? 19.393 12.724 42.981 1.00 26.42 207 LYS A CA 1
ATOM 1675 C C . LYS A 1 207 ? 19.620 13.997 42.210 1.00 25.82 207 LYS A C 1
ATOM 1676 O O . LYS A 1 207 ? 20.711 14.583 42.263 1.00 25.91 207 LYS A O 1
ATOM 1682 N N . TYR A 1 208 ? 18.570 14.426 41.506 1.00 25.81 208 TYR A N 1
ATOM 1683 C CA . TYR A 1 208 ? 18.584 15.643 40.671 1.00 26.59 208 TYR A CA 1
ATOM 1684 C C . TYR A 1 208 ? 19.295 15.514 39.318 1.00 25.95 208 TYR A C 1
ATOM 1685 O O . TYR A 1 208 ? 19.183 16.400 38.484 1.00 26.56 208 TYR A O 1
ATOM 1694 N N . ARG A 1 209 ? 19.974 14.389 39.061 1.00 25.39 209 ARG A N 1
ATOM 1695 C CA . ARG A 1 209 ? 20.581 14.176 37.758 1.00 23.98 209 ARG A CA 1
ATOM 1696 C C . ARG A 1 209 ? 19.469 14.124 36.696 1.00 22.05 209 ARG A C 1
ATOM 1697 O O . ARG A 1 209 ? 18.431 13.517 36.930 1.00 20.78 209 ARG A O 1
ATOM 1711 N N . ARG A 1 210 ? 19.682 14.763 35.547 1.00 20.71 210 ARG A N 1
ATOM 1712 C CA . ARG A 1 210 ? 18.748 14.622 34.425 1.00 20.52 210 ARG A CA 1
ATOM 1713 C C . ARG A 1 210 ? 18.956 13.170 33.994 1.00 18.85 210 ARG A C 1
ATOM 1714 O O . ARG A 1 210 ? 20.103 12.708 33.874 1.00 20.94 210 ARG A O 1
ATOM 1722 N N . PHE A 1 211 ? 17.881 12.427 33.862 1.00 14.55 211 PHE A N 1
ATOM 1723 C CA . PHE A 1 211 ? 18.008 11.018 33.503 1.00 13.32 211 PHE A CA 1
ATOM 1724 C C . PHE A 1 211 ? 17.122 10.579 32.361 1.00 11.16 211 PHE A C 1
ATOM 1725 O O . PHE A 1 211 ? 17.276 9.492 31.848 1.00 11.88 211 PHE A O 1
ATOM 1733 N N . CYS A 1 212 ? 16.211 11.443 31.929 1.00 10.40 212 CYS A N 1
ATOM 1734 C CA . CYS A 1 212 ? 15.298 11.141 30.833 1.00 10.30 212 CYS A CA 1
ATOM 1735 C C . CYS A 1 212 ? 14.658 12.474 30.431 1.00 10.27 212 CYS A C 1
ATOM 1736 O O . CYS A 1 212 ? 15.003 13.534 31.016 1.00 10.97 212 CYS A O 1
ATOM 1739 N N . GLN A 1 213 ? 13.784 12.429 29.433 1.00 9.10 213 GLN A N 1
ATOM 1740 C CA . GLN A 1 213 ? 13.076 13.633 28.998 1.00 10.17 213 GLN A CA 1
ATOM 1741 C C . GLN A 1 213 ? 11.630 13.361 28.762 1.00 9.89 213 GLN A C 1
ATOM 1742 O O . GLN A 1 213 ? 11.222 12.293 28.301 1.00 9.82 213 GLN A O 1
ATOM 1748 N N . LEU A 1 214 ? 10.856 14.397 29.036 1.00 10.14 214 LEU A N 1
ATOM 1749 C CA . LEU A 1 214 ? 9.421 14.381 28.851 1.00 10.78 214 LEU A CA 1
ATOM 1750 C C . LEU A 1 214 ? 9.097 15.008 27.498 1.00 9.60 214 LEU A C 1
ATOM 1751 O O . LEU A 1 214 ? 9.535 16.108 27.214 1.00 11.76 214 LEU A O 1
ATOM 1756 N N . VAL A 1 215 ? 8.308 14.306 26.702 1.00 9.79 215 VAL A N 1
ATOM 1757 C CA . VAL A 1 215 ? 7.877 14.749 25.378 1.00 9.94 215 VAL A CA 1
ATOM 1758 C C . VAL A 1 215 ? 6.350 14.671 25.337 1.00 9.72 215 VAL A C 1
ATOM 1759 O O . VAL A 1 215 ? 5.765 13.682 25.709 1.00 10.97 215 VAL A O 1
ATOM 1763 N N . TYR A 1 216 ? 5.705 15.723 24.828 1.00 9.92 216 TYR A N 1
ATOM 1764 C CA . TYR A 1 216 ? 4.273 15.705 24.627 1.00 10.75 216 TYR A CA 1
ATOM 1765 C C . TYR A 1 216 ? 3.961 15.433 23.181 1.00 10.61 216 TYR A C 1
ATOM 1766 O O . TYR A 1 216 ? 4.022 16.339 22.326 1.00 11.59 216 TYR A O 1
ATOM 1775 N N . LEU A 1 217 ? 3.609 14.188 22.890 1.00 10.62 217 LEU A N 1
ATOM 1776 C CA . LEU A 1 217 ? 3.230 13.809 21.550 1.00 11.28 217 LEU A CA 1
ATOM 1777 C C . LEU A 1 217 ? 1.778 14.173 21.305 1.00 10.34 217 LEU A C 1
ATOM 1778 O O . LEU A 1 217 ? 0.943 13.932 22.154 1.00 11.29 217 LEU A O 1
ATOM 1786 N N . HIS A 1 218 ? 1.470 14.690 20.117 1.00 10.94 218 HIS A N 1
ATOM 1787 C CA . HIS A 1 218 ? 0.067 14.908 19.767 1.00 11.94 218 HIS A CA 1
ATOM 1788 C C . HIS A 1 218 ? -0.616 13.523 19.816 1.00 12.18 218 HIS A C 1
ATOM 1789 O O . HIS A 1 218 ? -0.015 12.526 19.437 1.00 11.42 218 HIS A O 1
ATOM 1796 N N . LYS A 1 219 ? -1.829 13.479 20.347 1.00 13.10 219 LYS A N 1
ATOM 1797 C CA . LYS A 1 219 ? -2.542 12.232 20.563 1.00 13.90 219 LYS A CA 1
ATOM 1798 C C . LYS A 1 219 ? -2.717 11.394 19.291 1.00 13.36 219 LYS A C 1
ATOM 1799 O O . LYS A 1 219 ? -2.860 10.171 19.390 1.00 15.30 219 LYS A O 1
ATOM 1805 N N . HIS A 1 220 ? -2.696 12.016 18.125 1.00 13.16 220 HIS A N 1
ATOM 1806 C CA . HIS A 1 220 ? -2.794 11.303 16.856 1.00 14.36 220 HIS A CA 1
ATOM 1807 C C . HIS A 1 220 ? -1.644 10.335 16.646 1.00 14.00 220 HIS A C 1
ATOM 1808 O O . HIS A 1 220 ? -1.775 9.372 15.873 1.00 15.80 220 HIS A O 1
ATOM 1820 N N . HIS A 1 221 ? -0.524 10.576 17.319 1.00 12.46 221 HIS A N 1
ATOM 1821 C CA . HIS A 1 221 ? 0.660 9.764 17.124 1.00 12.57 221 HIS A CA 1
ATOM 1822 C C . HIS A 1 221 ? 0.705 8.509 17.966 1.00 12.30 221 HIS A C 1
ATOM 1823 O O . HIS A 1 221 ? 1.717 7.787 17.911 1.00 12.86 221 HIS A O 1
ATOM 1830 N N . LEU A 1 222 ? -0.346 8.255 18.740 1.00 13.62 222 LEU A N 1
ATOM 1831 C CA . LEU A 1 222 ? -0.417 7.036 19.535 1.00 13.80 222 LEU A CA 1
ATOM 1832 C C . LEU A 1 222 ? -1.671 6.295 19.090 1.00 14.56 222 LEU A C 1
ATOM 1833 O O . LEU A 1 222 ? -2.741 6.875 18.966 1.00 16.51 222 LEU A O 1
ATOM 1838 N N . THR A 1 223 ? -1.496 5.020 18.763 1.00 14.77 223 THR A N 1
ATOM 1839 C CA . THR A 1 223 ? -2.622 4.201 18.240 1.00 14.52 223 THR A CA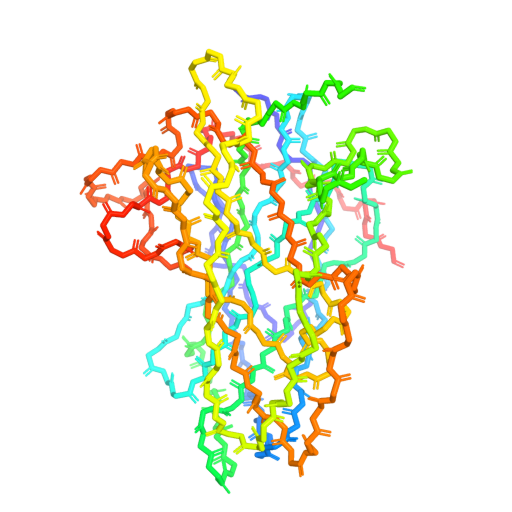 1
ATOM 1840 C C . THR A 1 223 ? -2.468 2.764 18.726 1.00 14.94 223 THR A C 1
ATOM 1841 O O . THR A 1 223 ? -1.384 2.316 19.088 1.00 15.37 223 THR A O 1
ATOM 1845 N N . SER A 1 224 ? -3.584 2.052 18.720 1.00 16.68 224 SER A N 1
ATOM 1846 C CA . SER A 1 224 ? -3.572 0.615 19.018 1.00 17.05 224 SER A CA 1
ATOM 1847 C C . SER A 1 224 ? -3.452 -0.225 17.737 1.00 16.90 224 SER A C 1
ATOM 1848 O O . SER A 1 224 ? -3.178 -1.430 17.830 1.00 17.69 224 SER A O 1
ATOM 1852 N N . PHE A 1 225 ? -3.613 0.390 16.563 1.00 15.25 225 PHE A N 1
ATOM 1853 C CA . PHE A 1 225 ? -3.704 -0.325 15.310 1.00 15.97 225 PHE A CA 1
ATOM 1854 C C . PHE A 1 225 ? -2.408 -0.482 14.578 1.00 15.22 225 PHE A C 1
ATOM 1855 O O . PHE A 1 225 ? -1.691 0.496 14.386 1.00 15.45 225 PHE A O 1
ATOM 1863 N N . TYR A 1 226 ? -2.116 -1.715 14.170 1.00 13.75 226 TYR A N 1
ATOM 1864 C CA . TYR A 1 226 ? -0.968 -2.028 13.381 1.00 13.61 226 TYR A CA 1
ATOM 1865 C C . TYR A 1 226 ? -1.254 -1.752 11.931 1.00 13.85 226 TYR A C 1
ATOM 1866 O O . TYR A 1 226 ? -2.316 -2.102 11.385 1.00 14.98 226 TYR A O 1
ATOM 1875 N N . SER A 1 227 ? -0.262 -1.147 11.281 1.00 13.89 227 SER A N 1
ATOM 1876 C CA . SER A 1 227 ? -0.341 -0.836 9.874 1.00 14.00 227 SER A CA 1
ATOM 1877 C C . SER A 1 227 ? 1.008 -0.385 9.327 1.00 14.12 227 SER A C 1
ATOM 1878 O O . SER A 1 227 ? 1.942 -0.229 10.091 1.00 12.99 227 SER A O 1
ATOM 1881 N N . PRO A 1 228 ? 1.105 -0.167 8.002 1.00 15.21 228 PRO A N 1
ATOM 1882 C CA . PRO A 1 228 ? 2.339 0.415 7.431 1.00 15.10 228 PRO A CA 1
ATOM 1883 C C . PRO A 1 228 ? 2.605 1.847 7.883 1.00 15.33 228 PRO A C 1
ATOM 1884 O O . PRO A 1 228 ? 3.618 2.419 7.509 1.00 15.35 228 PRO A O 1
ATOM 1888 N N . HIS A 1 229 ? 1.668 2.398 8.637 1.00 13.23 229 HIS A N 1
ATOM 1889 C CA . HIS A 1 229 ? 1.701 3.776 9.150 1.00 14.21 229 HIS A CA 1
ATOM 1890 C C . HIS A 1 229 ? 2.064 3.878 10.638 1.00 12.78 229 HIS A C 1
ATOM 1891 O O . HIS A 1 229 ? 2.121 4.982 11.228 1.00 13.30 229 HIS A O 1
ATOM 1898 N N . SER A 1 230 ? 2.265 2.729 11.273 1.00 11.94 230 SER A N 1
ATOM 1899 C CA . SER A 1 230 ? 2.608 2.694 12.693 1.00 12.56 230 SER A CA 1
ATOM 1900 C C . SER A 1 230 ? 3.658 1.657 13.001 1.00 12.02 230 SER A C 1
ATOM 1901 O O . SER A 1 230 ? 3.925 0.797 12.186 1.00 11.74 230 SER A O 1
ATOM 1904 N N . ASP A 1 231 ? 4.258 1.743 14.187 1.00 13.08 231 ASP A N 1
ATOM 1905 C CA . ASP A 1 231 ? 5.325 0.826 14.587 1.00 13.75 231 ASP A CA 1
ATOM 1906 C C . ASP A 1 231 ? 5.373 0.666 16.100 1.00 14.78 231 ASP A C 1
ATOM 1907 O O . ASP A 1 231 ? 5.363 1.637 16.842 1.00 14.09 231 ASP A O 1
ATOM 1915 N N . ALA A 1 232 ? 5.472 -0.580 16.539 1.00 15.98 232 ALA A N 1
ATOM 1916 C CA . ALA A 1 232 ? 5.597 -0.913 17.959 1.00 17.84 232 ALA A CA 1
ATOM 1917 C C . ALA A 1 232 ? 7.017 -0.754 18.513 1.00 19.25 232 ALA A C 1
ATOM 1918 O O . ALA A 1 232 ? 7.201 -0.933 19.724 1.00 21.72 232 ALA A O 1
ATOM 1920 N N . GLY A 1 233 ? 7.976 -0.326 17.679 1.00 19.62 233 GLY A N 1
ATOM 1921 C CA . GLY A 1 233 ? 9.391 -0.197 18.085 1.00 20.28 233 GLY A CA 1
ATOM 1922 C C . GLY A 1 233 ? 9.797 1.076 18.806 1.00 20.98 233 GLY A C 1
ATOM 1923 O O . GLY A 1 233 ? 10.986 1.309 19.125 1.00 22.22 233 GLY A O 1
ATOM 1924 N N . VAL A 1 234 ? 8.839 1.912 19.117 1.00 20.39 234 VAL A N 1
ATOM 1925 C CA . VAL A 1 234 ? 9.186 3.184 19.668 1.00 19.53 234 VAL A CA 1
ATOM 1926 C C . VAL A 1 234 ? 8.904 3.156 21.177 1.00 20.19 234 VAL A C 1
ATOM 1927 O O . VAL A 1 234 ? 9.822 3.316 21.996 1.00 20.32 234 VAL A O 1
ATOM 1931 N N . LEU A 1 235 ? 7.648 2.882 21.511 1.00 19.01 235 LEU A N 1
ATOM 1932 C CA . LEU A 1 235 ? 7.103 2.972 22.872 1.00 20.52 235 LEU A CA 1
ATOM 1933 C C . LEU A 1 235 ? 6.528 1.643 23.286 1.00 21.56 235 LEU A C 1
ATOM 1934 O O . LEU A 1 235 ? 5.879 1.535 24.326 1.00 21.77 235 LEU A O 1
ATOM 1939 N N . GLY A 1 236 ? 6.685 0.649 2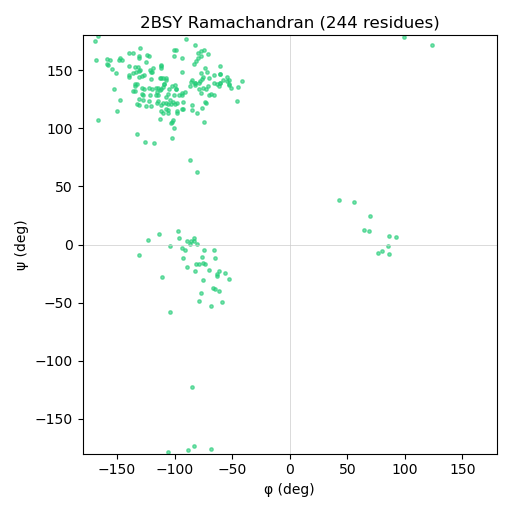2.429 1.00 22.66 236 GLY A N 1
ATOM 1940 C CA . GLY A 1 236 ? 6.159 -0.656 22.716 1.00 23.59 236 GLY A CA 1
ATOM 1941 C C . GLY A 1 236 ? 4.839 -0.968 22.053 1.00 24.05 236 GLY A C 1
ATOM 1942 O O . GLY A 1 236 ? 4.284 -0.168 21.310 1.00 23.79 236 GLY A O 1
ATOM 1943 N N . PRO A 1 237 ? 4.359 -2.189 22.286 1.00 24.16 237 PRO A N 1
ATOM 1944 C CA . PRO A 1 237 ? 3.208 -2.736 21.599 1.00 24.17 237 PRO A CA 1
ATOM 1945 C C . PRO A 1 237 ? 1.843 -2.274 22.084 1.00 24.50 237 PRO A C 1
ATOM 1946 O O . PRO A 1 237 ? 0.861 -2.507 21.381 1.00 25.69 237 PRO A O 1
ATOM 1950 N N . ARG A 1 238 ? 1.735 -1.685 23.280 1.00 24.50 238 ARG A N 1
ATOM 1951 C CA . ARG A 1 238 ? 0.449 -1.158 23.712 1.00 24.36 238 ARG A CA 1
ATOM 1952 C C . ARG A 1 238 ? 0.155 0.169 23.006 1.00 24.63 238 ARG A C 1
ATOM 1953 O O . ARG A 1 238 ? -0.978 0.426 22.591 1.00 26.36 238 ARG A O 1
ATOM 1961 N N . SER A 1 239 ? 1.191 1.001 22.893 1.00 23.17 239 SER A N 1
ATOM 1962 C CA . SER A 1 239 ? 1.093 2.350 22.378 1.00 22.88 239 SER A CA 1
ATOM 1963 C C . SER A 1 239 ? 1.929 2.4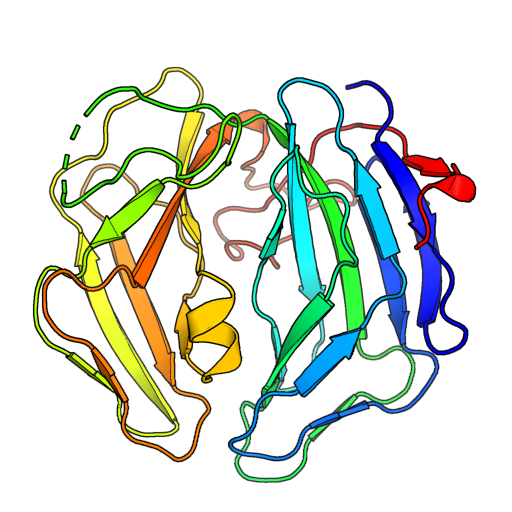71 21.133 1.00 20.25 239 SER A C 1
ATOM 1964 O O . SER A 1 239 ? 3.081 2.917 21.184 1.00 19.96 239 SER A O 1
ATOM 1968 N N . LEU A 1 240 ? 1.347 2.153 19.997 1.00 16.03 240 LEU A N 1
ATOM 1969 C CA . LEU A 1 240 ? 2.105 2.183 18.766 1.00 14.68 240 LEU A CA 1
ATOM 1970 C C . LEU A 1 240 ? 2.288 3.629 18.333 1.00 14.18 240 LEU A C 1
ATOM 1971 O O . LEU A 1 240 ? 1.379 4.452 18.498 1.00 13.88 240 LEU A O 1
ATOM 1979 N N . PHE A 1 241 ? 3.466 3.903 17.786 1.00 14.09 241 PHE A N 1
ATOM 1980 C CA . PHE A 1 241 ? 3.790 5.209 17.248 1.00 13.34 241 PHE A CA 1
ATOM 1981 C C . PHE A 1 241 ? 3.283 5.295 15.835 1.00 13.14 241 PHE A C 1
ATOM 1982 O O . PHE A 1 241 ? 3.713 4.552 14.960 1.00 13.33 241 PHE A O 1
ATOM 1990 N N . ARG A 1 242 ? 2.396 6.256 15.604 1.00 12.74 242 ARG A N 1
ATOM 1991 C CA . ARG A 1 242 ? 1.880 6.554 14.263 1.00 12.56 242 ARG A CA 1
ATOM 1992 C C . ARG A 1 242 ? 2.406 7.938 13.865 1.00 11.95 242 ARG A C 1
ATOM 1993 O O . ARG A 1 242 ? 1.937 8.949 14.391 1.00 13.56 242 ARG A O 1
ATOM 2001 N N . TRP A 1 243 ? 3.337 7.977 12.933 1.00 10.75 243 TRP A N 1
ATOM 2002 C CA . TRP A 1 243 ? 4.050 9.218 12.576 1.00 11.16 243 TRP A CA 1
ATOM 2003 C C . TRP A 1 243 ? 3.160 10.128 11.704 1.00 11.36 243 TRP A C 1
ATOM 2004 O O . TRP A 1 243 ? 2.169 9.674 11.146 1.00 13.14 243 TRP A O 1
ATOM 2015 N N . ALA A 1 244 ? 3.532 11.404 11.627 1.00 13.02 244 ALA A N 1
ATOM 2016 C CA . ALA A 1 244 ? 2.882 12.349 10.739 1.00 14.05 244 ALA A CA 1
ATOM 2017 C C . ALA A 1 244 ? 3.009 11.928 9.295 1.00 14.77 244 ALA A C 1
ATOM 2018 O O . ALA A 1 244 ? 4.017 11.343 8.904 1.00 15.73 244 ALA A O 1
ATOM 2020 N N . SER A 1 245 ? 1.970 12.243 8.502 1.00 17.31 245 SER A N 1
ATOM 2021 C CA . SER A 1 245 ? 1.961 11.902 7.100 1.00 19.64 245 SER A CA 1
ATOM 2022 C C . SER A 1 245 ? 2.657 13.012 6.313 1.00 21.56 245 SER A C 1
ATOM 2023 O O . SER A 1 245 ? 2.002 13.834 5.647 1.00 24.63 245 SER A O 1
ATOM 2026 N N . CYS A 1 246 ? 3.975 13.082 6.434 1.00 21.53 246 CYS A N 1
ATOM 2027 C CA . CYS A 1 246 ? 4.785 14.082 5.745 1.00 22.49 246 CYS A CA 1
ATOM 2028 C C . CYS A 1 246 ? 5.403 13.418 4.555 1.00 23.08 246 CYS A C 1
ATOM 2029 O O . CYS A 1 246 ? 5.368 12.191 4.466 1.00 25.13 246 CYS A O 1
ATOM 2032 N N . THR A 1 247 ? 5.965 14.218 3.652 1.00 22.63 247 THR A N 1
ATOM 2033 C CA . THR A 1 247 ? 6.659 13.716 2.481 1.00 22.87 247 THR A CA 1
ATOM 2034 C C . THR A 1 247 ? 8.127 14.073 2.654 1.00 21.92 247 THR A C 1
ATOM 2035 O O . THR A 1 247 ? 8.449 15.158 3.102 1.00 21.55 247 THR A O 1
ATOM 2039 N N . PHE A 1 248 ? 9.011 13.113 2.421 1.00 22.04 248 PHE A N 1
ATOM 2040 C CA . PHE A 1 248 ? 10.438 13.373 2.387 1.00 21.62 248 PHE A CA 1
ATOM 2041 C C . PHE A 1 248 ? 10.850 13.992 1.046 1.00 22.45 248 PHE A C 1
ATOM 2042 O O . PHE A 1 248 ? 10.446 13.509 -0.020 1.00 24.83 248 PHE A O 1
ATOM 2050 N N . GLU A 1 249 ? 11.658 15.060 1.103 1.00 21.82 249 GLU A N 1
ATOM 2051 C CA . GLU A 1 249 ? 12.189 15.745 -0.068 1.00 21.67 249 GLU A CA 1
ATOM 2052 C C . GLU A 1 249 ? 13.716 15.793 0.059 1.00 20.31 249 GLU A C 1
ATOM 2053 O O . GLU A 1 249 ? 14.232 16.363 1.028 1.00 18.59 249 GLU A O 1
ATOM 2059 N N . GLU A 1 250 ? 14.432 15.194 -0.887 1.00 19.76 250 GLU A N 1
ATOM 2060 C CA . GLU A 1 250 ? 15.885 15.172 -0.859 1.00 20.41 250 GLU A CA 1
ATOM 2061 C C . GLU A 1 250 ? 16.460 16.543 -1.217 1.00 20.24 250 GLU A C 1
ATOM 2062 O O . GLU A 1 250 ? 16.162 17.091 -2.291 1.00 20.99 250 GLU A O 1
ATOM 2068 N N . VAL A 1 251 ? 17.263 17.082 -0.299 1.00 20.06 251 VAL A N 1
ATOM 2069 C CA . VAL A 1 251 ? 18.025 18.329 -0.489 1.00 20.38 251 VAL A CA 1
ATOM 2070 C C . VAL A 1 251 ? 19.496 18.040 -0.189 1.00 20.94 251 VAL A C 1
ATOM 2071 O O . VAL A 1 251 ? 19.937 18.131 0.951 1.00 19.78 251 VAL A O 1
ATOM 2075 N N . PRO A 1 252 ? 20.257 17.612 -1.186 1.00 22.30 252 PRO A N 1
ATOM 2076 C CA . PRO A 1 252 ? 21.630 17.157 -0.984 1.00 22.67 252 PRO A CA 1
ATOM 2077 C C . PRO A 1 252 ? 22.575 18.113 -0.239 1.00 22.68 252 PRO A C 1
ATOM 2078 O O . PRO A 1 252 ? 23.501 17.642 0.439 1.00 23.80 252 PRO A O 1
ATOM 2082 N N . SER A 1 253 ? 22.338 19.417 -0.366 1.00 22.92 253 SER A N 1
ATOM 2083 C CA . SER A 1 253 ? 23.150 20.439 0.318 1.00 23.58 253 SER A CA 1
ATOM 2084 C C . SER A 1 253 ? 23.044 20.396 1.850 1.00 23.48 253 SER A C 1
ATOM 2085 O O . SER A 1 253 ? 23.804 21.073 2.549 1.00 24.36 253 SER A O 1
ATOM 2088 N N . LEU A 1 254 ? 22.079 19.638 2.386 1.00 21.75 254 LEU A N 1
ATOM 2089 C CA . LEU A 1 254 ? 21.991 19.457 3.843 1.00 21.76 254 LEU A CA 1
ATOM 2090 C C . LEU A 1 254 ? 23.135 18.602 4.392 1.00 21.37 254 LEU A C 1
ATOM 2091 O O . LEU A 1 254 ? 23.452 18.688 5.577 1.00 20.96 254 LEU A O 1
ATOM 2096 N N . ALA A 1 255 ? 23.764 17.790 3.543 1.00 20.33 255 ALA A N 1
ATOM 2097 C CA . ALA A 1 255 ? 24.825 16.915 4.006 1.00 21.40 255 ALA A CA 1
ATOM 2098 C C . ALA A 1 255 ? 26.072 17.726 4.245 1.00 22.42 255 ALA A C 1
ATOM 2099 O O . ALA A 1 255 ? 26.475 18.543 3.404 1.00 22.25 255 ALA A O 1
ATOM 2101 N N . MET A 1 256 ? 26.685 17.452 5.388 1.00 23.42 256 MET A N 1
ATOM 2102 C CA . MET A 1 256 ? 27.787 18.212 5.918 1.00 25.25 256 MET A CA 1
ATOM 2103 C C . MET A 1 256 ? 29.010 17.336 5.928 1.00 26.50 256 MET A C 1
ATOM 2104 O O . MET A 1 256 ? 30.070 17.793 6.359 1.00 29.97 256 MET A O 1
#

Nearest PDB structures (foldseek):
  2bsy-assembly1_A  TM=1.004E+00  e=1.389E-53  human gammaherpesvirus 4
  2we2-assembly1_A  TM=1.001E+00  e=1.093E-51  Human herpesvirus 4 strain B95-8
  2we1-assembly1_A  TM=1.003E+00  e=2.199E-50  Human herpesvirus 4 strain B95-8
  2we0-assembly1_A  TM=9.987E-01  e=2.590E-50  Human herpesvirus 4 strain B95-8
  2bt1-assembly1_A  TM=9.860E-01  e=3.714E-48  human gammaherpesvirus 4

Solvent-accessible surface area: 11894 Å² total; per-residue (Å²): 69,80,89,0,88,17,1,38,123,29,113,129,9,93,62,96,83,45,45,79,2,44,0,3,0,10,2,113,56,78,25,88,0,129,32,53,93,33,20,43,17,84,0,11,1,22,5,63,18,13,161,31,3,0,0,0,4,0,11,36,35,113,106,14,9,45,22,15,12,9,21,18,30,40,62,94,67,29,59,5,113,1,8,0,1,1,84,102,191,138,82,8,55,0,158,70,76,53,1,64,2,12,1,0,0,0,108,38,19,67,15,183,124,9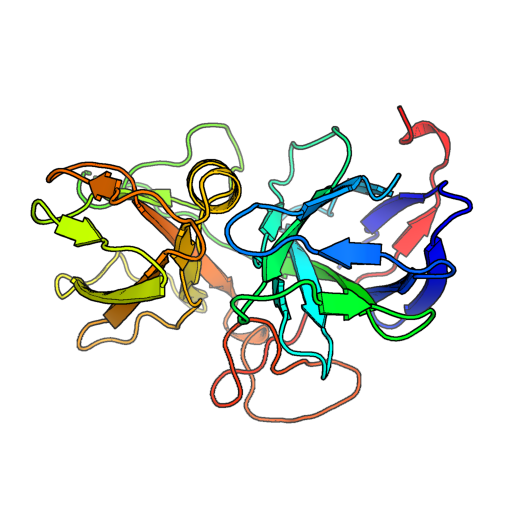0,80,18,29,119,22,90,157,134,38,18,0,2,0,11,0,11,1,58,114,86,18,37,0,111,43,53,99,80,34,66,10,66,15,86,117,90,16,46,112,28,102,104,30,80,26,0,0,0,3,70,60,43,9,0,72,83,1,2,9,12,116,18,14,51,11,57,174,81,20,9,90,0,19,0,33,0,18,12,91,103,35,7,144,5,89,98,152,99,84,1,0,5,0,0,0,0,47,88,84,5,18,15,77,150,149,49,98,81,9,32,32,38,4,18,20,99,176,7,0,0,67,4,8,88,4,82,25,71,102,36,94,89,8,44,152

Secondary structure (DSSP, 8-state):
--PEEEEE--TTEEEEEEETTEEEEEESS-EEE-TTSEEEEEEEEEEE--TTEEEEEEEE-SSSEEEPPEEE-TT--S-EEEEEEESSSS-EEE-TTS-EEEEEEEEEE------B---SSTT---EEEE-SS-EEE-TT-EEEEEE-SPPPP-TTEEEEEE--HHHHHTTEEE--EE-BTTBEEEEEEE-SSS-EEE-TT-EEEEEEEEEGGGEES--STTEETTTT-SSSEEE-----EEE-GGG--

Organism: Epstein-Barr virus (strain B95-8) (NCBI:txid10377)

Radius of gyration: 17.47 Å; Cα contacts (8 Å, |Δi|>4): 674; chains: 1; bounding box: 36×39×45 Å